Protein AF-A0A7S1J232-F1 (afdb_monomer_lite)

Sequence (196 aa):
LDLSIFAMPYKRWVTWYTPGKKGPSDRHQAEVMPQLAEQAVFDYILGNDDRRTNKNCYVAGGCKYQCRRPGEDTLSHLGPPTLLYIDQGKAFYMSGDPPNPLSEPNNTFCMFPRRIHSVCARLSSNTTTGKVSSKAPAHLRTTLFHRLKDTTPKYIYSLVGDSHVKYTQRRLEQFLQHVAMCVQRYSERRVFVWPH

Radius of gyration: 18.08 Å; chains: 1; bounding box: 48×51×39 Å

Organism: NCBI:txid73025

Secondary structure (DSSP, 8-state):
--GGGGGS-HHHHHHHTSTTS---SSHHHHHHHHHHHHHHHHHHHHT--S-BTTBS-EEE--BSS----TT--SS--BSSPEEE----TTTT--SS--SSGGGSTT-----EEHHHHHHHHHTSTTTTSS---TTS-GGGS--HHHHHHHHS-HHHHHHHHHHHHHHHHHHHHHHHHHHHHHHHHS-HHHHEEE--

Structure (mmCIF, N/CA/C/O backbone):
data_AF-A0A7S1J232-F1
#
_entry.id   AF-A0A7S1J232-F1
#
loop_
_atom_site.group_PDB
_atom_site.id
_atom_site.type_symbol
_atom_site.label_atom_id
_atom_site.label_alt_id
_atom_site.label_comp_id
_atom_site.label_asym_id
_atom_site.label_entity_id
_atom_site.label_seq_id
_atom_site.pdbx_PDB_ins_code
_atom_site.Cartn_x
_atom_site.Cartn_y
_atom_site.Cartn_z
_atom_site.occupancy
_atom_site.B_iso_or_equiv
_atom_site.auth_seq_id
_atom_site.auth_comp_id
_atom_site.auth_asym_id
_atom_site.auth_atom_id
_atom_site.pdbx_PDB_model_num
ATOM 1 N N . LEU A 1 1 ? 16.421 -19.641 -8.776 1.00 57.16 1 LEU A N 1
ATOM 2 C CA . LEU A 1 1 ? 15.675 -18.390 -8.554 1.00 57.16 1 LEU A CA 1
ATOM 3 C C . LEU A 1 1 ? 16.628 -17.437 -7.842 1.00 57.16 1 LEU A C 1
ATOM 5 O O . LEU A 1 1 ? 17.202 -17.856 -6.844 1.00 57.16 1 LEU A O 1
ATOM 9 N N . ASP A 1 2 ? 16.883 -16.245 -8.378 1.00 61.09 2 ASP A N 1
ATOM 10 C CA . ASP A 1 2 ? 17.746 -15.264 -7.710 1.00 61.09 2 ASP A CA 1
ATOM 11 C C . ASP A 1 2 ? 16.930 -14.486 -6.664 1.00 61.09 2 ASP A C 1
ATOM 13 O O . ASP A 1 2 ? 16.128 -13.616 -7.000 1.00 61.09 2 ASP A O 1
ATOM 17 N N . LEU A 1 3 ? 17.111 -14.840 -5.390 1.00 65.81 3 LEU A N 1
ATOM 18 C CA . LEU A 1 3 ? 16.435 -14.217 -4.247 1.00 65.81 3 LEU A CA 1
ATOM 19 C C . LEU A 1 3 ? 17.135 -12.936 -3.764 1.00 65.81 3 LEU A C 1
ATOM 21 O O . LEU A 1 3 ? 16.684 -12.331 -2.791 1.00 65.81 3 LEU A O 1
ATOM 25 N N . SER A 1 4 ? 18.207 -12.487 -4.431 1.00 68.12 4 SER A N 1
ATOM 26 C CA . SER A 1 4 ? 18.970 -11.298 -4.026 1.00 68.12 4 SER A CA 1
ATOM 27 C C . SER A 1 4 ? 18.128 -10.021 -3.975 1.00 68.12 4 SER A C 1
ATOM 29 O O . SER A 1 4 ? 18.460 -9.102 -3.224 1.00 68.12 4 SER A O 1
ATOM 31 N N . ILE A 1 5 ? 16.993 -9.979 -4.686 1.00 68.69 5 ILE A N 1
ATOM 32 C CA . ILE A 1 5 ? 16.018 -8.885 -4.605 1.00 68.69 5 ILE A CA 1
ATOM 33 C C . ILE A 1 5 ? 15.534 -8.623 -3.172 1.00 68.69 5 ILE A C 1
ATOM 35 O O . ILE A 1 5 ? 15.369 -7.464 -2.797 1.00 68.69 5 ILE A O 1
ATOM 39 N N . PHE A 1 6 ? 15.398 -9.674 -2.358 1.00 69.44 6 PHE A N 1
ATOM 40 C CA . PHE A 1 6 ? 14.989 -9.602 -0.950 1.00 69.44 6 PHE A CA 1
ATOM 41 C C . PHE A 1 6 ? 16.141 -9.318 0.011 1.00 69.44 6 PHE A C 1
ATOM 43 O O . PHE A 1 6 ? 15.939 -9.328 1.216 1.00 69.44 6 PHE A O 1
ATOM 50 N N . ALA A 1 7 ? 17.356 -9.102 -0.489 1.00 71.00 7 ALA A N 1
ATOM 51 C CA . ALA A 1 7 ? 18.515 -8.713 0.311 1.00 71.00 7 ALA A CA 1
ATOM 52 C C . ALA A 1 7 ? 19.056 -7.332 -0.098 1.00 71.00 7 ALA A C 1
ATOM 54 O O . ALA A 1 7 ? 20.058 -6.864 0.443 1.00 71.00 7 ALA A O 1
ATOM 55 N N . MET A 1 8 ? 18.414 -6.661 -1.060 1.00 70.62 8 MET A N 1
ATOM 56 C CA . MET A 1 8 ? 18.940 -5.418 -1.611 1.00 70.62 8 MET A CA 1
ATOM 57 C C . MET A 1 8 ? 18.833 -4.228 -0.655 1.00 70.62 8 MET A C 1
ATOM 59 O O . MET A 1 8 ? 17.845 -4.090 0.075 1.00 70.62 8 MET A O 1
ATOM 63 N N . PRO A 1 9 ? 19.789 -3.281 -0.746 1.00 75.06 9 PRO A N 1
ATOM 64 C CA . PRO A 1 9 ? 19.681 -2.011 -0.057 1.00 75.06 9 PRO A CA 1
ATOM 65 C C . PRO A 1 9 ? 18.398 -1.285 -0.447 1.00 75.06 9 PRO A C 1
ATOM 67 O O . PRO A 1 9 ? 18.097 -1.100 -1.629 1.00 75.06 9 PRO A O 1
ATOM 70 N N . TYR A 1 10 ? 17.703 -0.794 0.570 1.00 73.56 10 TYR A N 1
ATOM 71 C CA . TYR A 1 10 ? 16.444 -0.073 0.451 1.00 73.56 10 TYR A CA 1
ATOM 72 C C . TYR A 1 10 ? 16.452 1.018 -0.638 1.00 73.56 10 TYR A C 1
ATOM 74 O O . TYR A 1 10 ? 15.572 1.048 -1.494 1.00 73.56 10 TYR A O 1
ATOM 82 N N . LYS A 1 11 ? 17.499 1.858 -0.695 1.00 76.19 11 LYS A N 1
ATOM 83 C CA . LYS A 1 11 ? 17.614 2.926 -1.708 1.00 76.19 11 LYS A CA 1
ATOM 84 C C . LYS A 1 11 ? 17.614 2.388 -3.141 1.00 76.19 11 LYS A C 1
ATOM 86 O O . LYS A 1 11 ? 16.967 2.961 -4.011 1.00 76.19 11 LYS A O 1
ATOM 91 N N . ARG A 1 12 ? 18.320 1.281 -3.393 1.00 75.31 12 ARG A N 1
ATOM 92 C CA . ARG A 1 12 ? 18.375 0.653 -4.721 1.00 75.31 12 ARG A CA 1
ATOM 93 C C . ARG A 1 12 ? 17.015 0.073 -5.095 1.00 75.31 12 ARG A C 1
ATOM 95 O O . ARG A 1 12 ? 16.570 0.256 -6.223 1.00 75.31 12 ARG A O 1
ATOM 102 N N . TRP A 1 13 ? 16.337 -0.543 -4.133 1.00 78.56 13 TRP A N 1
ATOM 103 C CA . TRP A 1 13 ? 14.994 -1.076 -4.327 1.00 78.56 13 TRP A CA 1
ATOM 104 C C . TRP A 1 13 ? 13.991 0.031 -4.687 1.00 78.56 13 TRP A C 1
ATOM 106 O O . TRP A 1 13 ? 13.319 -0.090 -5.704 1.00 78.56 13 TRP A O 1
ATOM 116 N N . VAL A 1 14 ? 13.961 1.154 -3.952 1.00 83.56 14 VAL A N 1
ATOM 117 C CA . VAL A 1 14 ? 13.028 2.271 -4.221 1.00 83.56 14 VAL A CA 1
ATOM 118 C C . VAL A 1 14 ? 13.227 2.842 -5.627 1.00 83.56 14 VAL A C 1
ATOM 120 O O . VAL A 1 14 ? 12.248 3.101 -6.324 1.00 83.56 14 VAL A O 1
ATOM 123 N N . THR A 1 15 ? 14.479 2.973 -6.086 1.00 86.25 15 THR A N 1
ATOM 124 C CA . THR A 1 15 ? 14.763 3.527 -7.423 1.00 86.25 15 THR A CA 1
ATOM 125 C C . THR A 1 15 ? 14.184 2.713 -8.579 1.00 86.25 15 THR A C 1
ATOM 127 O O . THR A 1 15 ? 13.953 3.275 -9.647 1.00 86.25 15 THR A O 1
ATOM 130 N N . TRP A 1 16 ? 13.921 1.415 -8.397 1.00 89.94 16 TRP A N 1
ATOM 131 C CA . TRP A 1 16 ? 13.290 0.596 -9.436 1.00 89.94 16 TRP A CA 1
ATOM 132 C C . TRP A 1 16 ? 11.814 0.922 -9.647 1.00 89.94 16 TRP A C 1
ATOM 134 O O . TRP A 1 16 ? 11.294 0.672 -10.729 1.00 89.94 16 TRP A O 1
ATOM 144 N N . TYR A 1 17 ? 11.161 1.517 -8.651 1.00 92.50 17 TYR A N 1
ATOM 145 C CA . TYR A 1 17 ? 9.766 1.950 -8.727 1.00 92.50 17 TYR A CA 1
ATOM 146 C C . TYR A 1 17 ? 9.634 3.405 -9.182 1.00 92.50 17 TYR A C 1
ATOM 148 O O . TYR A 1 17 ? 8.560 3.994 -9.082 1.00 92.50 17 TYR A O 1
ATOM 156 N N . THR A 1 18 ? 10.716 4.008 -9.676 1.00 93.62 18 THR A N 1
ATOM 157 C CA . THR A 1 18 ? 10.692 5.342 -10.270 1.00 93.62 18 THR A CA 1
ATOM 158 C C . THR A 1 18 ? 10.534 5.241 -11.784 1.00 93.62 18 THR A C 1
ATOM 160 O O . THR A 1 18 ? 11.435 4.730 -12.458 1.00 93.62 18 THR A O 1
ATOM 163 N N . PRO A 1 19 ? 9.453 5.787 -12.366 1.00 93.56 19 PRO A N 1
ATOM 164 C CA . PRO A 1 19 ? 9.275 5.766 -13.807 1.00 93.56 19 PRO A CA 1
ATOM 165 C C . PRO A 1 19 ? 10.466 6.354 -14.575 1.00 93.56 19 PRO A C 1
ATOM 167 O O . PRO A 1 19 ? 10.922 7.466 -14.306 1.00 93.56 19 PRO A O 1
ATOM 170 N N . GLY A 1 20 ? 10.961 5.606 -15.565 1.00 88.38 20 GLY A N 1
ATOM 171 C CA . GLY A 1 20 ? 12.109 5.993 -16.394 1.00 88.38 20 GLY A CA 1
ATOM 172 C C . GLY A 1 20 ? 13.482 5.649 -15.806 1.00 88.38 20 GLY A C 1
ATOM 173 O O . GLY A 1 20 ? 14.490 5.853 -16.481 1.00 88.38 20 GLY A O 1
ATOM 174 N N . LYS A 1 21 ? 13.556 5.104 -14.586 1.00 90.88 21 LYS A N 1
ATOM 175 C CA . LYS A 1 21 ? 14.787 4.496 -14.067 1.00 90.88 21 LYS A CA 1
ATOM 176 C C . LYS A 1 21 ? 14.917 3.051 -14.545 1.00 90.88 21 LYS A C 1
ATOM 178 O O . LYS A 1 21 ? 13.933 2.383 -14.855 1.00 90.88 21 LYS A O 1
ATOM 183 N N . LYS A 1 22 ? 16.161 2.574 -14.629 1.00 85.50 22 LYS A N 1
ATOM 184 C CA . LYS A 1 22 ? 16.458 1.193 -15.015 1.00 85.50 22 LYS A CA 1
ATOM 185 C C . LYS A 1 22 ? 16.038 0.261 -13.875 1.00 85.50 22 LYS A C 1
ATOM 187 O O . LYS A 1 22 ? 16.608 0.334 -12.788 1.00 85.50 22 LYS A O 1
ATOM 192 N N . GLY A 1 23 ? 15.038 -0.575 -14.142 1.00 83.00 23 GLY A N 1
ATOM 193 C CA . GLY A 1 23 ? 14.591 -1.631 -13.237 1.00 83.00 23 GLY A CA 1
ATOM 194 C C . GLY A 1 23 ? 15.571 -2.813 -13.164 1.00 83.00 23 GLY A C 1
ATOM 195 O O . GLY A 1 23 ? 16.696 -2.721 -13.674 1.00 83.00 23 GLY A O 1
ATOM 196 N N . PRO A 1 24 ? 15.161 -3.932 -12.545 1.00 83.62 24 PRO A N 1
ATOM 197 C CA . PRO A 1 24 ? 15.955 -5.155 -12.524 1.00 83.62 24 PRO A CA 1
ATOM 198 C C . PRO A 1 24 ? 16.248 -5.652 -13.942 1.00 83.62 24 PRO A C 1
ATOM 200 O O . PRO A 1 24 ? 15.391 -5.611 -14.823 1.00 83.62 24 PRO A O 1
ATOM 203 N N . SER A 1 25 ? 17.472 -6.138 -14.158 1.00 81.75 25 SER A N 1
ATOM 204 C CA . SER A 1 25 ? 17.856 -6.807 -15.406 1.00 81.75 25 SER A CA 1
ATOM 205 C C . SER A 1 25 ? 17.443 -8.276 -15.438 1.00 81.75 25 SER A C 1
ATOM 207 O O . SER A 1 25 ? 17.304 -8.842 -16.518 1.00 81.75 25 SER A O 1
ATOM 209 N N . ASP A 1 26 ? 17.275 -8.901 -14.270 1.00 82.88 26 ASP A N 1
ATOM 210 C CA . ASP A 1 26 ? 16.789 -10.273 -14.173 1.00 82.88 26 ASP A CA 1
ATOM 211 C C . ASP A 1 26 ? 15.261 -10.314 -14.305 1.00 82.88 26 ASP A C 1
ATOM 213 O O . ASP A 1 26 ? 14.528 -9.553 -13.667 1.00 82.88 26 ASP A O 1
ATOM 217 N N . ARG A 1 27 ? 14.777 -11.231 -15.143 1.00 79.69 27 ARG A N 1
ATOM 218 C CA . ARG A 1 27 ? 13.348 -11.382 -15.426 1.00 79.69 27 ARG A CA 1
ATOM 219 C C . ARG A 1 27 ? 12.547 -11.809 -14.193 1.00 79.69 27 ARG A C 1
ATOM 221 O O . ARG A 1 27 ? 11.450 -11.301 -13.997 1.00 79.69 27 ARG A O 1
ATOM 228 N N . HIS A 1 28 ? 13.076 -12.704 -13.360 1.00 75.12 28 HIS A N 1
ATOM 229 C CA . HIS A 1 28 ? 12.360 -13.170 -12.170 1.00 75.12 28 HIS A CA 1
ATOM 230 C C . HIS A 1 28 ? 12.244 -12.043 -11.143 1.00 75.12 28 HIS A C 1
ATOM 232 O O . HIS A 1 28 ? 11.191 -11.865 -10.541 1.00 75.12 28 HIS A O 1
ATOM 238 N N . GLN A 1 29 ? 13.290 -11.227 -10.991 1.00 78.81 29 GLN A N 1
ATOM 239 C CA . GLN A 1 29 ? 13.231 -10.017 -10.170 1.00 78.81 29 GLN A CA 1
ATOM 240 C C . GLN A 1 29 ? 12.131 -9.059 -10.655 1.00 78.81 29 GLN A C 1
ATOM 242 O O . GLN A 1 29 ? 11.369 -8.541 -9.838 1.00 78.81 29 GLN A O 1
ATOM 247 N N . ALA A 1 30 ? 12.004 -8.860 -11.973 1.00 82.56 30 ALA A N 1
ATOM 248 C CA . ALA A 1 30 ? 10.950 -8.028 -12.559 1.00 82.56 30 ALA A CA 1
ATOM 249 C C . ALA A 1 30 ? 9.532 -8.577 -12.301 1.00 82.56 30 ALA A C 1
ATOM 251 O O . ALA A 1 30 ? 8.610 -7.797 -12.068 1.00 82.56 30 ALA A O 1
ATOM 252 N N . GLU A 1 31 ? 9.360 -9.903 -12.302 1.00 83.81 31 GLU A N 1
ATOM 253 C CA . GLU A 1 31 ? 8.073 -10.574 -12.051 1.00 83.81 31 GLU A CA 1
ATOM 254 C C . GLU A 1 31 ? 7.595 -10.438 -10.589 1.00 83.81 31 GLU A C 1
ATOM 256 O O . GLU A 1 31 ? 6.394 -10.472 -10.328 1.00 83.81 31 GLU A O 1
ATOM 261 N N . VAL A 1 32 ? 8.505 -10.220 -9.632 1.00 84.00 32 VAL A N 1
ATOM 262 C CA . VAL A 1 32 ? 8.178 -10.068 -8.197 1.00 84.00 32 VAL A CA 1
ATOM 263 C C . VAL A 1 32 ? 7.890 -8.617 -7.797 1.00 84.00 32 VAL A C 1
ATOM 265 O O . VAL A 1 32 ? 7.185 -8.367 -6.817 1.00 84.00 32 VAL A O 1
ATOM 268 N N . MET A 1 33 ? 8.387 -7.644 -8.564 1.00 87.31 33 MET A N 1
ATOM 269 C CA . MET A 1 33 ? 8.175 -6.217 -8.299 1.00 87.31 33 MET A CA 1
ATOM 270 C C . MET A 1 33 ? 6.725 -5.798 -7.995 1.00 87.31 33 MET A C 1
ATOM 272 O O . MET A 1 33 ? 6.544 -5.060 -7.025 1.00 87.31 33 MET A O 1
ATOM 276 N N . PRO A 1 34 ? 5.682 -6.224 -8.741 1.00 89.56 34 PRO A N 1
ATOM 277 C CA . PRO A 1 34 ? 4.314 -5.824 -8.416 1.00 89.56 34 PRO A CA 1
ATOM 278 C C . PRO A 1 34 ? 3.915 -6.245 -7.001 1.00 89.56 34 PRO A C 1
ATOM 280 O O . PRO A 1 34 ? 3.382 -5.430 -6.255 1.00 89.56 34 PRO A O 1
ATOM 283 N N . GLN A 1 35 ? 4.244 -7.473 -6.596 1.00 88.75 35 GLN A N 1
ATOM 284 C CA . GLN A 1 35 ? 3.906 -7.987 -5.268 1.00 88.75 35 GLN A CA 1
ATOM 285 C C . GLN A 1 35 ? 4.661 -7.226 -4.171 1.00 88.75 35 GLN A C 1
ATOM 287 O O . GLN A 1 35 ? 4.101 -6.900 -3.128 1.00 88.75 35 GLN A O 1
ATOM 292 N N . LEU A 1 36 ? 5.929 -6.891 -4.419 1.00 88.88 36 LEU A N 1
ATOM 293 C CA . LEU A 1 36 ? 6.742 -6.082 -3.512 1.00 88.88 36 LEU A CA 1
ATOM 294 C C . LEU A 1 36 ? 6.180 -4.659 -3.343 1.00 88.88 36 LEU A C 1
ATOM 296 O O . LEU A 1 36 ? 6.203 -4.126 -2.232 1.00 88.88 36 LEU A O 1
ATOM 300 N N . ALA A 1 37 ? 5.634 -4.058 -4.405 1.00 91.50 37 ALA A N 1
ATOM 301 C CA . ALA A 1 37 ? 4.913 -2.791 -4.306 1.00 91.50 37 ALA A CA 1
ATOM 302 C C . ALA A 1 37 ? 3.611 -2.924 -3.507 1.00 91.50 37 ALA A C 1
ATOM 304 O O . ALA A 1 37 ? 3.343 -2.081 -2.652 1.00 91.50 37 ALA A O 1
ATOM 305 N N . GLU A 1 38 ? 2.818 -3.975 -3.737 1.00 92.12 38 GLU A N 1
ATOM 306 C CA . GLU A 1 38 ? 1.602 -4.217 -2.949 1.00 92.12 38 GLU A CA 1
ATOM 307 C C . GLU A 1 38 ? 1.919 -4.421 -1.472 1.00 92.12 38 GLU A C 1
ATOM 309 O O . GLU A 1 38 ? 1.219 -3.877 -0.624 1.00 92.12 38 GLU A O 1
ATOM 314 N N . GLN A 1 39 ? 2.987 -5.155 -1.158 1.00 91.06 39 GLN A N 1
ATOM 315 C CA . GLN A 1 39 ? 3.445 -5.340 0.214 1.00 91.06 39 GLN A CA 1
ATOM 316 C C . GLN A 1 39 ? 3.822 -4.000 0.858 1.00 91.06 39 GLN A C 1
ATOM 318 O O . GLN A 1 39 ? 3.349 -3.701 1.949 1.00 91.06 39 GLN A O 1
ATOM 323 N N . ALA A 1 40 ? 4.597 -3.156 0.169 1.00 91.38 40 ALA A N 1
ATOM 324 C CA . ALA A 1 40 ? 4.968 -1.843 0.694 1.00 91.38 40 ALA A CA 1
ATOM 325 C C . ALA A 1 40 ? 3.746 -0.949 0.959 1.00 91.38 40 ALA A C 1
ATOM 327 O O . ALA A 1 40 ? 3.696 -0.283 1.994 1.00 91.38 40 ALA A O 1
ATOM 328 N N . VAL A 1 41 ? 2.748 -0.963 0.067 1.00 94.56 41 VAL A N 1
ATOM 329 C CA . VAL A 1 41 ? 1.479 -0.243 0.266 1.00 94.56 41 VAL A CA 1
ATOM 330 C C . VAL A 1 41 ? 0.697 -0.826 1.445 1.00 94.56 41 VAL A C 1
ATOM 332 O O . VAL A 1 41 ? 0.186 -0.078 2.276 1.00 94.56 41 VAL A O 1
ATOM 335 N N . PHE A 1 42 ? 0.616 -2.152 1.544 1.00 94.31 42 PHE A N 1
ATOM 336 C CA . PHE A 1 42 ? -0.089 -2.843 2.619 1.00 94.31 42 PHE A CA 1
ATOM 337 C C . PHE A 1 42 ? 0.510 -2.525 3.994 1.00 94.31 42 PHE A C 1
ATOM 339 O O . PHE A 1 42 ? -0.211 -2.077 4.886 1.00 94.31 42 PHE A O 1
ATOM 346 N N . ASP A 1 43 ? 1.828 -2.668 4.143 1.00 93.25 43 ASP A N 1
ATOM 347 C CA . ASP A 1 43 ? 2.542 -2.368 5.387 1.00 93.25 43 ASP A CA 1
ATOM 348 C C . ASP A 1 43 ? 2.425 -0.886 5.758 1.00 93.25 43 ASP A C 1
ATOM 350 O O . ASP A 1 43 ? 2.217 -0.559 6.928 1.00 93.25 43 ASP A O 1
ATOM 354 N N . TYR A 1 44 ? 2.492 0.014 4.766 1.00 94.62 44 TYR A N 1
ATOM 355 C CA . TYR A 1 44 ? 2.268 1.442 4.983 1.00 94.62 44 TYR A CA 1
ATOM 356 C C . TYR A 1 44 ? 0.883 1.697 5.572 1.00 94.62 44 TYR A C 1
ATOM 358 O O . TYR A 1 44 ? 0.776 2.312 6.629 1.00 94.62 44 TYR A O 1
ATOM 366 N N . ILE A 1 45 ? -0.170 1.179 4.935 1.00 96.06 45 ILE A N 1
ATOM 367 C CA . ILE A 1 45 ? -1.556 1.368 5.378 1.00 96.06 45 ILE A CA 1
ATOM 368 C C . ILE A 1 45 ? -1.744 0.824 6.801 1.00 96.06 45 ILE A C 1
ATOM 370 O O . ILE A 1 45 ? -2.264 1.530 7.670 1.00 96.06 45 ILE A O 1
ATOM 374 N N . LEU A 1 46 ? -1.264 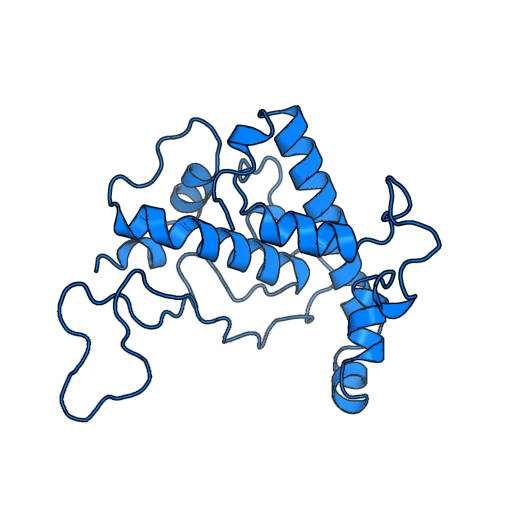-0.390 7.083 1.00 95.00 46 LEU A N 1
ATOM 375 C CA . LEU A 1 46 ? -1.374 -0.992 8.414 1.00 95.00 46 LEU A CA 1
ATOM 376 C C . LEU A 1 46 ? -0.485 -0.325 9.472 1.00 95.00 46 LEU A C 1
ATOM 378 O O . LEU A 1 46 ? -0.756 -0.455 10.666 1.00 95.00 46 LEU A O 1
ATOM 382 N N . GLY A 1 47 ? 0.542 0.423 9.069 1.00 94.12 47 GLY A N 1
ATOM 383 C CA . GLY A 1 47 ? 1.519 0.982 9.999 1.00 94.12 47 GLY A CA 1
ATOM 384 C C . GLY A 1 47 ? 2.495 -0.061 10.531 1.00 94.12 47 GLY A C 1
ATOM 385 O O . GLY A 1 47 ? 2.890 0.041 11.686 1.00 94.12 47 GLY A O 1
ATOM 386 N N . ASN A 1 48 ? 2.832 -1.078 9.733 1.00 92.12 48 ASN A N 1
ATOM 387 C CA . ASN A 1 48 ? 3.838 -2.069 10.100 1.00 92.12 48 ASN A CA 1
ATOM 388 C C . ASN A 1 48 ? 5.240 -1.502 9.832 1.00 92.12 48 ASN A C 1
ATOM 390 O O . ASN A 1 48 ? 5.595 -1.226 8.686 1.00 92.12 48 ASN A O 1
ATOM 394 N N . ASP A 1 49 ? 6.037 -1.329 10.884 1.00 86.75 49 ASP A N 1
ATOM 395 C CA . ASP A 1 49 ? 7.405 -0.806 10.812 1.00 86.75 49 ASP A CA 1
ATOM 396 C C . ASP A 1 49 ? 8.493 -1.880 10.926 1.00 86.75 49 ASP A C 1
ATOM 398 O O . ASP A 1 49 ? 9.685 -1.571 10.813 1.00 86.75 49 ASP A O 1
ATOM 402 N N . ASP A 1 50 ? 8.108 -3.144 11.130 1.00 84.31 50 ASP A N 1
ATOM 403 C CA . ASP A 1 50 ? 9.071 -4.235 11.272 1.00 84.31 50 ASP A CA 1
ATOM 404 C C . ASP A 1 50 ? 9.504 -4.851 9.946 1.00 84.31 50 ASP A C 1
ATOM 406 O O . ASP A 1 50 ? 10.429 -5.668 9.909 1.00 84.31 50 ASP A O 1
ATOM 410 N N . ARG A 1 51 ? 8.843 -4.467 8.853 1.00 78.81 51 ARG A N 1
ATOM 411 C CA . ARG A 1 51 ? 9.080 -5.005 7.520 1.00 78.81 51 ARG A CA 1
ATOM 412 C C . ARG A 1 51 ? 9.844 -3.994 6.676 1.00 78.81 51 ARG A C 1
ATOM 414 O O . ARG A 1 51 ? 9.447 -2.843 6.520 1.00 78.81 51 ARG A O 1
ATOM 421 N N . ARG A 1 52 ? 10.981 -4.435 6.137 1.00 69.69 52 ARG A N 1
ATOM 422 C CA . ARG A 1 52 ? 11.825 -3.661 5.214 1.00 69.69 52 ARG A CA 1
ATOM 423 C C . ARG A 1 52 ? 12.107 -4.517 3.989 1.00 69.69 52 ARG A C 1
ATOM 425 O O . ARG A 1 52 ? 11.998 -5.733 4.033 1.00 69.69 52 ARG A O 1
ATOM 432 N N . THR A 1 53 ? 12.521 -3.907 2.889 1.00 63.16 53 THR A N 1
ATOM 433 C CA . THR A 1 53 ? 12.761 -4.616 1.616 1.00 63.16 53 THR A CA 1
ATOM 434 C C . THR A 1 53 ? 13.784 -5.749 1.720 1.00 63.16 53 THR A C 1
ATOM 436 O O . THR A 1 53 ? 13.774 -6.655 0.895 1.00 63.16 53 THR A O 1
ATOM 439 N N . ASN A 1 54 ? 14.656 -5.696 2.731 1.00 65.06 54 ASN A N 1
ATOM 440 C CA . ASN A 1 54 ? 15.654 -6.712 3.038 1.00 65.06 54 ASN A CA 1
ATOM 441 C C . ASN A 1 54 ? 15.414 -7.484 4.348 1.00 65.06 54 ASN A C 1
ATOM 443 O O . ASN A 1 54 ? 16.307 -8.187 4.819 1.00 65.06 54 ASN A O 1
ATOM 447 N N . LYS A 1 55 ? 14.247 -7.312 4.977 1.00 70.69 55 LYS A N 1
ATOM 448 C CA . LYS A 1 55 ? 13.908 -7.913 6.270 1.00 70.69 55 LYS A CA 1
ATOM 449 C C . LYS A 1 55 ? 12.481 -8.444 6.225 1.00 70.69 55 LYS A C 1
ATOM 451 O O . LYS A 1 55 ? 11.564 -7.723 5.842 1.00 70.69 55 LYS A O 1
ATOM 456 N N . ASN A 1 56 ? 12.287 -9.681 6.671 1.00 69.44 56 ASN A N 1
ATOM 457 C CA . ASN A 1 56 ? 10.962 -10.286 6.817 1.00 69.44 56 ASN A CA 1
ATOM 458 C C . ASN A 1 56 ? 10.181 -10.386 5.491 1.00 69.44 56 ASN A C 1
ATOM 460 O O . ASN A 1 56 ? 8.958 -10.324 5.488 1.00 69.44 56 ASN A O 1
ATOM 464 N N . CYS A 1 57 ? 10.862 -10.547 4.352 1.00 76.44 57 CYS A N 1
ATOM 465 C CA . CYS A 1 57 ? 10.212 -10.916 3.093 1.00 76.44 57 CYS A CA 1
ATOM 466 C C . CYS A 1 57 ? 10.178 -12.442 2.982 1.00 76.44 57 CYS A C 1
ATOM 468 O O . CYS A 1 57 ? 11.224 -13.086 2.934 1.00 76.44 57 CYS A O 1
ATOM 470 N N . TYR A 1 58 ? 8.977 -13.011 2.944 1.00 81.00 58 TYR A N 1
ATOM 471 C CA . TYR A 1 58 ? 8.762 -14.454 2.877 1.00 81.00 58 TYR A CA 1
ATOM 472 C C . TYR A 1 58 ? 8.114 -14.797 1.546 1.00 81.00 58 TYR A C 1
ATOM 474 O O . TYR A 1 58 ? 7.200 -14.098 1.112 1.00 81.00 58 TYR A O 1
ATOM 482 N N . VAL A 1 59 ? 8.580 -15.863 0.903 1.00 82.00 59 VAL A N 1
ATOM 483 C CA . VAL A 1 59 ? 8.076 -16.295 -0.401 1.00 82.00 59 VAL A CA 1
ATOM 484 C C . VAL A 1 59 ? 7.737 -17.777 -0.412 1.00 82.00 59 VAL A C 1
ATOM 486 O O . VAL A 1 59 ? 8.404 -18.573 0.244 1.00 82.00 59 VAL A O 1
ATOM 489 N N . ALA A 1 60 ? 6.725 -18.133 -1.195 1.00 82.06 60 ALA A N 1
ATOM 490 C CA . ALA A 1 60 ? 6.408 -19.501 -1.587 1.00 82.06 60 ALA A CA 1
ATOM 491 C C . ALA A 1 60 ? 6.609 -19.673 -3.101 1.00 82.06 60 ALA A C 1
ATOM 493 O O . ALA A 1 60 ? 6.477 -18.719 -3.868 1.00 82.06 60 ALA A O 1
ATOM 494 N N . GLY A 1 61 ? 6.920 -20.889 -3.539 1.00 79.06 61 GLY A N 1
ATOM 495 C CA . GLY A 1 61 ? 7.100 -21.232 -4.948 1.00 79.06 61 GLY A CA 1
ATOM 496 C C . GLY A 1 61 ? 8.386 -20.703 -5.579 1.00 79.06 61 GLY A C 1
ATOM 497 O O . GLY A 1 61 ? 9.425 -20.601 -4.927 1.00 79.06 61 GLY A O 1
ATOM 498 N N . GLY A 1 62 ? 8.339 -20.416 -6.884 1.00 76.12 62 GLY A N 1
ATOM 499 C CA . GLY A 1 62 ? 9.506 -19.941 -7.633 1.00 76.12 62 GLY A CA 1
ATOM 500 C C . GLY A 1 62 ? 10.297 -21.035 -8.358 1.00 76.12 62 GLY A C 1
ATOM 501 O O . GLY A 1 62 ? 11.485 -20.857 -8.648 1.00 76.12 62 GLY A O 1
ATOM 502 N N . CYS A 1 63 ? 9.700 -22.196 -8.633 1.00 73.12 63 CYS A N 1
ATOM 503 C CA . CYS A 1 63 ? 10.412 -23.258 -9.342 1.00 73.12 63 CYS A CA 1
ATOM 504 C C . CYS A 1 63 ? 10.284 -23.101 -10.864 1.00 73.12 63 CYS A C 1
ATOM 506 O O . CYS A 1 63 ? 9.218 -22.782 -11.391 1.00 73.12 63 CYS A O 1
ATOM 508 N N . LYS A 1 64 ? 11.376 -23.399 -11.580 1.00 67.00 64 LYS A N 1
ATOM 509 C CA . LYS A 1 64 ? 11.458 -23.247 -13.041 1.00 67.00 64 LYS A CA 1
ATOM 510 C C . LYS A 1 64 ? 11.049 -24.497 -13.833 1.00 67.00 64 LYS A C 1
ATOM 512 O O . LYS A 1 64 ? 10.564 -24.357 -14.947 1.00 67.00 64 LYS A O 1
ATOM 517 N N . TYR A 1 65 ? 11.256 -25.699 -13.286 1.00 66.50 65 TYR A N 1
ATOM 518 C CA . TYR A 1 65 ? 11.089 -26.951 -14.045 1.00 66.50 65 TYR A CA 1
ATOM 519 C C . TYR A 1 65 ? 10.313 -28.039 -13.286 1.00 66.50 65 TYR A C 1
ATOM 521 O O . TYR A 1 65 ? 9.381 -28.608 -13.840 1.00 66.50 65 TYR A O 1
ATOM 529 N N . GLN A 1 66 ? 10.644 -28.310 -12.018 1.00 66.06 66 GLN A N 1
ATOM 530 C CA . GLN A 1 66 ? 9.927 -29.266 -11.162 1.00 66.06 66 GLN A CA 1
ATOM 531 C C . GLN A 1 66 ? 9.852 -28.736 -9.724 1.00 66.06 66 GLN A C 1
ATOM 533 O O . GLN A 1 66 ? 10.859 -28.299 -9.172 1.00 66.06 66 GLN A O 1
ATOM 538 N N . CYS A 1 67 ? 8.652 -28.762 -9.135 1.00 65.06 67 CYS A N 1
ATOM 539 C CA . CYS A 1 67 ? 8.372 -28.293 -7.766 1.00 65.06 67 CYS A CA 1
ATOM 540 C C . CYS A 1 67 ? 8.364 -29.395 -6.715 1.00 65.06 67 CYS A C 1
ATOM 542 O O . CYS A 1 67 ? 8.193 -29.106 -5.537 1.00 65.06 67 CYS A O 1
ATOM 544 N N . ARG A 1 68 ? 8.489 -30.654 -7.129 1.00 60.34 68 ARG A N 1
ATOM 545 C CA . ARG A 1 68 ? 8.355 -31.790 -6.225 1.00 60.34 68 ARG A CA 1
ATOM 546 C C . ARG A 1 68 ? 9.723 -32.239 -5.743 1.00 60.34 68 ARG A C 1
ATOM 548 O O . ARG A 1 68 ? 10.468 -32.867 -6.491 1.00 60.34 68 ARG A O 1
ATOM 555 N N . ARG A 1 69 ? 10.018 -31.963 -4.475 1.00 57.81 69 ARG A N 1
ATOM 556 C CA . ARG A 1 69 ? 10.853 -32.859 -3.673 1.00 57.81 69 ARG A CA 1
ATOM 557 C C . ARG A 1 69 ? 9.928 -33.922 -3.066 1.00 57.81 69 ARG A C 1
ATOM 559 O O . ARG A 1 69 ? 8.844 -33.558 -2.610 1.00 57.81 69 ARG A O 1
ATOM 566 N N . PRO A 1 70 ? 10.291 -35.215 -3.079 1.00 50.69 70 PRO A N 1
ATOM 567 C CA . PRO A 1 70 ? 9.494 -36.239 -2.408 1.00 50.69 70 PRO A CA 1
ATOM 568 C C . PRO A 1 70 ? 9.326 -35.877 -0.921 1.00 50.69 70 PRO A C 1
ATOM 570 O O . PRO A 1 70 ? 10.326 -35.745 -0.221 1.00 50.69 70 PRO A O 1
ATOM 573 N N . GLY A 1 71 ? 8.085 -35.686 -0.456 1.00 60.88 71 GLY A N 1
ATOM 574 C CA . GLY A 1 71 ? 7.761 -35.402 0.952 1.00 60.88 71 GLY A CA 1
ATOM 575 C C . GLY A 1 71 ? 7.518 -33.931 1.339 1.00 60.88 71 GLY A C 1
ATOM 576 O O . GLY A 1 71 ? 7.181 -33.680 2.491 1.00 60.88 71 GLY A O 1
ATOM 577 N N . GLU A 1 72 ? 7.633 -32.964 0.419 1.00 59.06 72 GLU A N 1
ATOM 578 C CA . GLU A 1 72 ? 7.404 -31.529 0.691 1.00 59.06 72 GLU A CA 1
ATOM 579 C C . GLU A 1 72 ? 6.275 -30.970 -0.194 1.00 59.06 72 GLU A C 1
ATOM 581 O O . GLU A 1 72 ? 6.527 -30.450 -1.280 1.00 59.06 72 GLU A O 1
ATOM 586 N N . ASP A 1 73 ? 5.019 -31.089 0.245 1.00 56.44 73 ASP A N 1
ATOM 587 C CA . ASP A 1 73 ? 3.861 -30.954 -0.659 1.00 56.44 73 ASP A CA 1
ATOM 588 C C . ASP A 1 73 ? 3.060 -29.637 -0.579 1.00 56.44 73 ASP A C 1
ATOM 590 O O . ASP A 1 73 ? 1.982 -29.563 -1.158 1.00 56.44 73 ASP A O 1
ATOM 594 N N . THR A 1 74 ? 3.517 -28.572 0.095 1.00 63.50 74 THR A N 1
ATOM 595 C CA . THR A 1 74 ? 2.606 -27.420 0.337 1.00 63.50 74 THR A CA 1
ATOM 596 C C . THR A 1 74 ? 3.095 -26.025 -0.042 1.00 63.50 74 THR A C 1
ATOM 598 O O . THR A 1 74 ? 2.254 -25.154 -0.248 1.00 63.50 74 THR A O 1
ATOM 601 N N . LEU A 1 75 ? 4.401 -25.776 -0.196 1.00 66.56 75 LEU A N 1
ATOM 602 C CA . LEU A 1 75 ? 4.914 -24.414 -0.454 1.00 66.56 75 LEU A CA 1
ATOM 603 C C . LEU A 1 75 ? 5.633 -24.235 -1.798 1.00 66.56 75 LEU A C 1
ATOM 605 O O . LEU A 1 75 ? 5.966 -23.108 -2.160 1.00 66.56 75 LEU A O 1
ATOM 609 N N . SER A 1 76 ? 5.849 -25.307 -2.560 1.00 70.50 76 SER A N 1
ATOM 610 C CA . SER A 1 76 ? 6.547 -25.264 -3.851 1.00 70.50 76 SER A CA 1
ATOM 611 C C . SER A 1 76 ? 5.552 -25.307 -5.011 1.00 70.50 76 SER A C 1
ATOM 613 O O . SER A 1 76 ? 4.855 -26.300 -5.199 1.00 70.50 76 SER A O 1
ATOM 615 N N . HIS A 1 77 ? 5.510 -24.255 -5.830 1.00 71.12 77 HIS A N 1
ATOM 616 C CA . HIS A 1 77 ? 4.690 -24.192 -7.043 1.00 71.12 77 HIS A CA 1
ATOM 617 C C . HIS A 1 77 ? 5.475 -23.627 -8.235 1.00 71.12 77 HIS A C 1
ATOM 619 O O . HIS A 1 77 ? 6.477 -22.918 -8.069 1.00 71.12 77 HIS A O 1
ATOM 625 N N . LEU A 1 78 ? 5.038 -23.997 -9.445 1.00 74.56 78 LEU A N 1
ATOM 626 C CA . LEU A 1 78 ? 5.665 -23.559 -10.693 1.00 74.56 78 LEU A CA 1
ATOM 627 C C . LEU A 1 78 ? 5.361 -22.076 -10.915 1.00 74.56 78 LEU A C 1
ATOM 629 O O . LEU A 1 78 ? 4.304 -21.586 -10.511 1.00 74.56 78 LEU A O 1
ATOM 633 N N . GLY A 1 79 ? 6.281 -21.384 -11.585 1.00 75.25 79 GLY A N 1
ATOM 634 C CA . GLY A 1 79 ? 6.135 -19.967 -11.920 1.00 75.25 79 GLY A CA 1
ATOM 635 C C . GLY A 1 79 ? 6.856 -19.031 -10.944 1.00 75.25 79 GLY A C 1
ATOM 636 O O . GLY A 1 79 ? 7.685 -19.494 -10.155 1.00 75.25 79 GLY A O 1
ATOM 637 N N . PRO A 1 80 ? 6.602 -17.711 -11.028 1.00 74.44 80 PRO A N 1
ATOM 638 C CA . PRO A 1 80 ? 7.236 -16.728 -10.157 1.00 74.44 80 PRO A CA 1
ATOM 639 C C . PRO A 1 80 ? 6.860 -16.969 -8.688 1.00 74.44 80 PRO A C 1
ATOM 641 O O . PRO A 1 80 ? 5.776 -17.487 -8.411 1.00 74.44 80 PRO A O 1
ATOM 644 N N . PRO A 1 81 ? 7.739 -16.615 -7.736 1.00 80.44 81 PRO A N 1
ATOM 645 C CA . PRO A 1 81 ? 7.432 -16.767 -6.321 1.00 80.44 81 PRO A CA 1
ATOM 646 C C . PRO A 1 81 ? 6.273 -15.847 -5.911 1.00 80.44 81 PRO A C 1
ATOM 648 O O . PRO A 1 81 ? 6.108 -14.749 -6.449 1.00 80.44 81 PRO A O 1
ATOM 651 N N . THR A 1 82 ? 5.509 -16.289 -4.917 1.00 83.44 82 THR A N 1
ATOM 652 C CA . THR A 1 82 ? 4.421 -15.529 -4.295 1.00 83.44 82 THR A CA 1
ATOM 653 C C . THR A 1 82 ? 4.876 -14.985 -2.945 1.00 83.44 82 THR A C 1
ATOM 655 O O . THR A 1 82 ? 5.408 -15.744 -2.135 1.00 83.44 82 THR A O 1
ATOM 658 N N . LEU A 1 83 ? 4.659 -13.698 -2.670 1.00 86.44 83 LEU A N 1
ATOM 659 C CA . LEU A 1 83 ? 4.927 -13.105 -1.360 1.00 86.44 83 LEU A CA 1
ATOM 660 C C . LEU A 1 83 ? 3.896 -13.539 -0.322 1.00 86.44 83 LEU A C 1
ATOM 662 O O . LEU A 1 83 ? 2.686 -13.483 -0.541 1.00 86.44 83 LEU A O 1
ATOM 666 N N . LEU A 1 84 ? 4.400 -13.916 0.850 1.00 86.69 84 LEU A N 1
ATOM 667 C CA . LEU A 1 84 ? 3.605 -14.251 2.019 1.00 86.69 84 LEU A CA 1
ATOM 668 C C . LEU A 1 84 ? 3.570 -13.061 2.989 1.00 86.69 84 LEU A C 1
ATOM 670 O O . LEU A 1 84 ? 4.594 -12.591 3.503 1.00 86.69 84 LEU A O 1
ATOM 674 N N . TYR A 1 85 ? 2.354 -12.608 3.285 1.00 87.44 85 TYR A N 1
ATOM 675 C CA . TYR A 1 85 ? 2.058 -11.474 4.162 1.00 87.44 85 TYR A CA 1
ATOM 676 C C . TYR A 1 85 ? 1.995 -11.923 5.630 1.00 87.44 85 TYR A C 1
ATOM 678 O O . TYR A 1 85 ? 0.973 -11.795 6.297 1.00 87.44 85 TYR A O 1
ATOM 686 N N . ILE A 1 86 ? 3.083 -12.510 6.127 1.00 87.62 86 ILE A N 1
ATOM 687 C CA . ILE A 1 86 ? 3.192 -12.967 7.525 1.00 87.62 86 ILE A CA 1
ATOM 688 C C . ILE A 1 86 ? 3.851 -11.902 8.411 1.00 87.62 86 ILE A C 1
ATOM 690 O O . ILE A 1 86 ? 4.029 -10.774 7.966 1.00 87.62 86 ILE A O 1
ATOM 694 N N . ASP A 1 87 ? 4.189 -12.217 9.662 1.00 86.50 87 ASP A N 1
ATOM 695 C CA . ASP A 1 87 ? 4.967 -11.332 10.549 1.00 86.50 87 ASP A CA 1
ATOM 696 C C . ASP A 1 87 ? 4.421 -9.888 10.632 1.00 86.50 87 ASP A C 1
ATOM 698 O O . ASP A 1 87 ? 5.105 -8.893 10.389 1.00 86.50 87 ASP A O 1
ATOM 702 N N . GLN A 1 88 ? 3.116 -9.798 10.896 1.00 90.19 88 GLN A N 1
ATOM 703 C CA . GLN A 1 88 ? 2.370 -8.542 11.030 1.00 90.19 88 GLN A CA 1
ATOM 704 C C . GLN A 1 88 ? 2.243 -8.122 12.500 1.00 90.19 88 GLN A C 1
ATOM 706 O O . GLN A 1 88 ? 1.357 -7.353 12.859 1.00 90.19 88 GLN A O 1
ATOM 711 N N . GLY A 1 89 ? 3.126 -8.634 13.363 1.00 90.12 89 GLY A N 1
ATOM 712 C CA . GLY A 1 89 ? 3.077 -8.418 14.809 1.00 90.12 89 GLY A CA 1
ATOM 713 C C . GLY A 1 89 ? 3.267 -6.962 15.234 1.00 90.12 89 GLY A C 1
ATOM 714 O O . GLY A 1 89 ? 2.990 -6.655 16.382 1.00 90.12 89 GLY A O 1
ATOM 715 N N . LYS A 1 90 ? 3.704 -6.073 14.329 1.00 90.62 90 LYS A N 1
ATOM 716 C CA . LYS A 1 90 ? 3.775 -4.618 14.550 1.00 90.62 90 LYS A CA 1
ATOM 717 C C . LYS A 1 90 ? 2.752 -3.804 13.752 1.00 90.62 90 LYS A C 1
ATOM 719 O O . LYS A 1 90 ? 2.769 -2.575 13.793 1.00 90.62 90 LYS A O 1
ATOM 724 N N . ALA A 1 91 ? 1.826 -4.454 13.051 1.00 93.12 91 ALA A N 1
ATOM 725 C CA . ALA A 1 91 ? 0.713 -3.759 12.416 1.00 93.12 91 ALA A CA 1
ATOM 726 C C . ALA A 1 91 ? -0.179 -3.090 13.473 1.00 93.12 91 ALA A C 1
ATOM 728 O O . ALA A 1 91 ? -0.412 -3.647 14.541 1.00 93.12 91 ALA A O 1
ATOM 729 N N . PHE A 1 92 ? -0.707 -1.907 13.157 1.00 93.69 92 PHE A N 1
ATOM 730 C CA . PHE A 1 92 ? -1.554 -1.102 14.040 1.00 93.69 92 PHE A CA 1
ATOM 731 C C . PHE A 1 92 ? -0.883 -0.560 15.315 1.00 93.69 92 PHE A C 1
ATOM 733 O O . PHE A 1 92 ? -1.565 0.105 16.077 1.00 93.69 92 PHE A O 1
ATOM 740 N N . TYR A 1 93 ? 0.422 -0.729 15.558 1.00 88.06 93 TYR A N 1
ATOM 741 C CA . TYR A 1 93 ? 1.041 -0.260 16.816 1.00 88.06 93 TYR A CA 1
ATOM 742 C C . TYR A 1 93 ? 1.232 1.257 16.898 1.00 88.06 93 TYR A C 1
ATOM 744 O O . TYR A 1 93 ? 1.258 1.824 17.988 1.00 88.06 93 TYR A O 1
ATOM 752 N N . MET A 1 94 ? 1.368 1.930 15.756 1.00 87.00 94 MET A N 1
ATOM 753 C CA . MET A 1 94 ? 1.751 3.341 15.716 1.00 87.00 94 MET A CA 1
ATOM 754 C C . MET A 1 94 ? 0.663 4.265 15.176 1.00 87.00 94 MET A C 1
ATOM 756 O O . MET A 1 94 ? -0.174 3.872 14.361 1.00 87.00 94 MET A O 1
ATOM 760 N N . SER A 1 95 ? 0.729 5.524 15.611 1.00 86.81 95 SER A N 1
ATOM 761 C CA . SER A 1 95 ? -0.116 6.637 15.162 1.00 86.81 95 SER A CA 1
ATOM 762 C C . SER A 1 95 ? 0.506 7.473 14.037 1.00 86.81 95 SER A C 1
ATOM 764 O O . SER A 1 95 ? -0.208 8.099 13.246 1.00 86.81 95 SER A O 1
ATOM 766 N N . GLY A 1 96 ? 1.839 7.481 13.954 1.00 88.38 96 GLY A N 1
ATOM 767 C CA . GLY A 1 96 ? 2.613 8.126 12.892 1.00 88.38 96 GLY A CA 1
ATOM 768 C C . GLY A 1 96 ? 2.661 7.303 11.608 1.00 88.38 96 GLY A C 1
ATOM 769 O O . GLY A 1 96 ? 2.018 6.260 11.498 1.00 88.38 96 GLY A O 1
ATOM 770 N N . ASP A 1 97 ? 3.423 7.770 10.630 1.00 87.94 97 ASP A N 1
ATOM 771 C CA . ASP A 1 97 ? 3.628 7.038 9.381 1.00 87.94 97 ASP A CA 1
ATOM 772 C C . ASP A 1 97 ? 4.824 6.079 9.548 1.00 87.94 97 ASP A C 1
ATOM 774 O O . ASP A 1 97 ? 5.853 6.490 10.095 1.00 87.94 97 ASP A O 1
ATOM 778 N N . PRO A 1 98 ? 4.709 4.798 9.144 1.00 88.44 98 PRO A N 1
ATOM 779 C CA . PRO A 1 98 ? 5.778 3.826 9.353 1.00 88.44 98 PRO A CA 1
ATOM 780 C C . PRO A 1 98 ? 7.000 4.162 8.487 1.00 88.44 98 PRO A C 1
ATOM 782 O O . PRO A 1 98 ? 6.842 4.773 7.431 1.00 88.44 98 PRO A O 1
ATOM 785 N N . PRO A 1 99 ? 8.218 3.741 8.863 1.00 86.19 99 PRO A N 1
ATOM 786 C CA . PRO A 1 99 ? 9.395 3.822 8.004 1.00 86.19 99 PRO A CA 1
ATOM 787 C C . PRO A 1 99 ? 9.186 2.958 6.751 1.00 86.19 99 PRO A C 1
ATOM 789 O O . PRO A 1 99 ? 9.419 1.752 6.749 1.00 86.19 99 PRO A O 1
ATOM 792 N N . ASN A 1 100 ? 8.709 3.595 5.688 1.00 88.94 100 ASN A N 1
ATOM 793 C CA . ASN A 1 100 ? 8.250 2.978 4.452 1.00 88.94 100 ASN A CA 1
ATOM 794 C C . ASN A 1 100 ? 8.539 3.937 3.281 1.00 88.94 100 ASN A C 1
ATOM 796 O O . ASN A 1 100 ? 8.523 5.152 3.496 1.00 88.94 100 ASN A O 1
ATOM 800 N N . PRO A 1 101 ? 8.737 3.436 2.046 1.00 88.06 101 PRO A N 1
ATOM 801 C CA . PRO A 1 101 ? 8.960 4.278 0.868 1.00 88.06 101 PRO A CA 1
ATOM 802 C C . PRO A 1 101 ? 7.918 5.377 0.682 1.00 88.06 101 PRO A C 1
ATOM 804 O O . PRO A 1 101 ? 8.259 6.460 0.222 1.00 88.06 101 PRO A O 1
ATOM 807 N N . LEU A 1 102 ? 6.668 5.121 1.068 1.00 90.88 102 LEU A N 1
ATOM 808 C CA . LEU A 1 102 ? 5.568 6.078 0.949 1.00 90.88 102 LEU A CA 1
ATOM 809 C C . LEU A 1 102 ? 5.615 7.203 1.993 1.00 90.88 102 LEU A C 1
ATOM 811 O O . LEU A 1 102 ? 5.010 8.248 1.779 1.00 90.88 102 LEU A O 1
ATOM 815 N N . SER A 1 103 ? 6.353 7.017 3.087 1.00 88.50 103 SER A N 1
ATOM 816 C CA . SER A 1 103 ? 6.496 7.998 4.169 1.00 88.50 103 SER A CA 1
ATOM 817 C C . SER A 1 103 ? 7.688 8.935 3.973 1.00 88.50 103 SER A C 1
ATOM 819 O O . SER A 1 103 ? 7.851 9.892 4.729 1.00 88.50 103 SER A O 1
ATOM 821 N N . GLU A 1 104 ? 8.566 8.655 3.004 1.00 84.31 104 GLU A N 1
ATOM 822 C CA . GLU A 1 104 ? 9.777 9.449 2.822 1.00 84.31 104 GLU A CA 1
ATOM 823 C C . GLU A 1 104 ? 9.493 10.790 2.134 1.00 84.31 104 GLU A C 1
ATOM 825 O O . GLU A 1 104 ? 8.854 10.829 1.072 1.00 84.31 104 GLU A O 1
ATOM 830 N N . PRO A 1 105 ? 10.026 11.901 2.678 1.00 71.50 105 PRO A N 1
ATOM 831 C CA . PRO A 1 105 ? 9.976 13.181 1.995 1.00 71.50 105 PRO A CA 1
ATOM 832 C C . PRO A 1 105 ? 10.779 13.082 0.691 1.00 71.50 105 PRO A C 1
ATOM 834 O O . PRO A 1 105 ? 11.9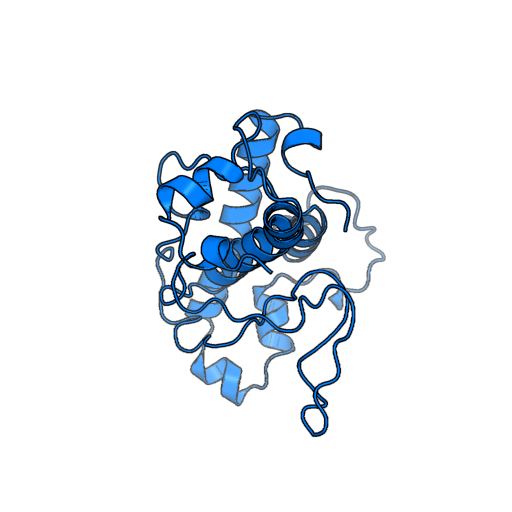26 12.640 0.685 1.00 71.50 105 PRO A O 1
ATOM 837 N N . ASN A 1 106 ? 10.175 13.504 -0.424 1.00 74.44 106 ASN A N 1
ATOM 838 C CA . ASN A 1 106 ? 10.732 13.398 -1.782 1.00 74.44 106 ASN A CA 1
ATOM 839 C C . ASN A 1 106 ? 10.907 11.966 -2.316 1.00 74.44 106 ASN A C 1
ATOM 841 O O . ASN A 1 106 ? 11.752 11.739 -3.192 1.00 74.44 106 ASN A O 1
ATOM 845 N N . ASN A 1 107 ? 10.120 10.996 -1.835 1.00 81.56 107 ASN A N 1
ATOM 846 C CA . ASN A 1 107 ? 10.183 9.652 -2.394 1.00 81.56 107 ASN A CA 1
ATOM 847 C C . ASN A 1 107 ? 9.847 9.652 -3.899 1.00 81.56 107 ASN A C 1
ATOM 849 O O . ASN A 1 107 ? 9.061 10.452 -4.411 1.00 81.56 107 ASN A O 1
ATOM 853 N N . THR A 1 108 ? 10.485 8.739 -4.623 1.00 88.62 108 THR A N 1
ATOM 854 C CA . THR A 1 108 ? 10.316 8.560 -6.073 1.00 88.62 108 THR A CA 1
ATOM 855 C C . THR A 1 108 ? 9.587 7.255 -6.395 1.00 88.62 108 THR A C 1
ATOM 857 O O . THR A 1 108 ? 9.637 6.776 -7.530 1.00 88.62 108 THR A O 1
ATOM 860 N N . PHE A 1 109 ? 8.921 6.675 -5.394 1.00 93.69 109 PHE A N 1
ATOM 861 C CA . PHE A 1 109 ? 8.194 5.419 -5.486 1.00 93.69 109 PHE A CA 1
ATOM 862 C C . PHE A 1 109 ? 6.846 5.671 -6.169 1.00 93.69 109 PHE A C 1
ATOM 864 O O . PHE A 1 109 ? 5.882 6.076 -5.530 1.00 93.69 109 PHE A O 1
ATOM 871 N N . CYS A 1 110 ? 6.787 5.493 -7.487 1.00 95.31 110 CYS A N 1
ATOM 872 C CA . CYS A 1 110 ? 5.652 5.906 -8.314 1.00 95.31 110 CYS A CA 1
ATOM 873 C C . CYS A 1 110 ? 5.196 4.835 -9.310 1.00 95.31 110 CYS A C 1
ATOM 875 O O . CYS A 1 110 ? 4.560 5.167 -10.306 1.00 95.31 110 CYS A O 1
ATOM 877 N N . MET A 1 111 ? 5.518 3.566 -9.069 1.00 95.38 111 MET A N 1
ATOM 878 C CA . MET A 1 111 ? 5.060 2.442 -9.882 1.00 95.38 111 MET A CA 1
ATOM 879 C C . MET A 1 111 ? 4.255 1.490 -9.004 1.00 95.38 111 MET A C 1
ATOM 881 O O . MET A 1 111 ? 4.776 0.961 -8.024 1.00 95.38 111 MET A O 1
ATOM 885 N N . PHE A 1 112 ? 2.995 1.261 -9.364 1.00 94.88 112 PHE A N 1
ATOM 886 C CA . PHE A 1 112 ? 2.043 0.476 -8.582 1.00 94.88 112 PHE A CA 1
ATOM 887 C C . PHE A 1 112 ? 1.241 -0.471 -9.479 1.00 94.88 112 PHE A C 1
ATOM 889 O O . PHE A 1 112 ? 0.938 -0.130 -10.627 1.00 94.88 112 PHE A O 1
ATOM 896 N N . PRO A 1 113 ? 0.809 -1.634 -8.972 1.00 93.69 113 PRO A N 1
ATOM 897 C CA . PRO A 1 113 ? -0.248 -2.395 -9.623 1.00 93.69 113 PRO A CA 1
ATOM 898 C C . PRO A 1 113 ? -1.550 -1.593 -9.638 1.00 93.69 113 PRO A C 1
ATOM 900 O O . PRO A 1 113 ? -1.918 -0.935 -8.662 1.00 93.69 113 PRO A O 1
ATOM 903 N N . ARG A 1 114 ? -2.295 -1.647 -10.745 1.00 93.12 114 ARG A N 1
ATOM 904 C CA . ARG A 1 114 ? -3.578 -0.925 -10.839 1.00 93.12 114 ARG A CA 1
ATOM 905 C C . ARG A 1 114 ? -4.586 -1.422 -9.799 1.00 93.12 114 ARG A C 1
ATOM 907 O O . ARG A 1 114 ? -5.372 -0.637 -9.271 1.00 93.12 114 ARG A O 1
ATOM 914 N N . ARG A 1 115 ? -4.541 -2.721 -9.493 1.00 91.44 115 ARG A N 1
ATOM 915 C CA . ARG A 1 115 ? -5.449 -3.400 -8.566 1.00 91.44 115 ARG A CA 1
ATOM 916 C C . ARG A 1 115 ? -5.429 -2.781 -7.169 1.00 91.44 115 ARG A C 1
ATOM 918 O O . ARG A 1 115 ? -6.503 -2.456 -6.661 1.00 91.44 115 ARG A O 1
ATOM 925 N N . ILE A 1 116 ? -4.251 -2.587 -6.566 1.00 92.62 116 ILE A N 1
ATOM 926 C CA . ILE A 1 116 ? -4.151 -2.031 -5.207 1.00 92.62 116 ILE A CA 1
ATOM 927 C C . ILE A 1 116 ? -4.718 -0.608 -5.144 1.00 92.62 116 ILE A C 1
ATOM 929 O O . ILE A 1 116 ? -5.517 -0.311 -4.259 1.00 92.62 116 ILE A O 1
ATOM 933 N N . HIS A 1 117 ? -4.434 0.232 -6.145 1.00 93.94 117 HIS A N 1
ATOM 934 C CA . HIS A 1 117 ? -5.033 1.564 -6.246 1.00 93.94 117 HIS A CA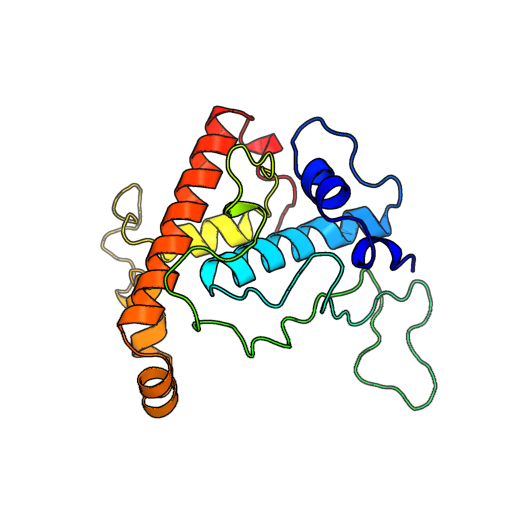 1
ATOM 935 C C . HIS A 1 117 ? -6.565 1.500 -6.334 1.00 93.94 117 HIS A C 1
ATOM 937 O O . HIS A 1 117 ? -7.250 2.189 -5.583 1.00 93.94 117 HIS A O 1
ATOM 943 N N . SER A 1 118 ? -7.123 0.643 -7.196 1.00 92.12 118 SER A N 1
ATOM 944 C CA . SER A 1 118 ? -8.578 0.489 -7.327 1.00 92.12 118 SER A CA 1
ATOM 945 C C . SER A 1 118 ? -9.251 0.003 -6.040 1.00 92.12 118 SER A C 1
ATOM 947 O O . SER A 1 118 ? -10.355 0.446 -5.722 1.00 92.12 118 SER A O 1
ATOM 949 N N . VAL A 1 119 ? -8.610 -0.901 -5.293 1.00 91.81 119 VAL A N 1
ATOM 950 C CA . VAL A 1 119 ? -9.111 -1.362 -3.989 1.00 91.81 119 VAL A CA 1
ATOM 951 C C . VAL A 1 119 ? -9.079 -0.226 -2.971 1.00 91.81 119 VAL A C 1
ATOM 953 O O . VAL A 1 119 ? -10.098 0.032 -2.332 1.00 91.81 119 VAL A O 1
ATOM 956 N N . CYS A 1 120 ? -7.960 0.492 -2.858 1.00 93.81 120 CYS A N 1
ATOM 957 C CA . CYS A 1 120 ? -7.837 1.624 -1.944 1.00 93.81 120 CYS A CA 1
ATOM 958 C C . CYS A 1 120 ? -8.840 2.736 -2.277 1.00 93.81 120 CYS A C 1
ATOM 960 O O . CYS A 1 120 ? -9.530 3.211 -1.384 1.00 93.81 120 CYS A O 1
ATOM 962 N N . ALA A 1 121 ? -9.011 3.089 -3.553 1.00 92.38 121 ALA A N 1
ATOM 963 C CA . ALA A 1 121 ? -9.960 4.118 -3.983 1.00 92.38 121 ALA A CA 1
ATOM 964 C C . ALA A 1 121 ? -11.415 3.779 -3.608 1.00 92.38 121 ALA A C 1
ATOM 966 O O . ALA A 1 121 ? -12.187 4.658 -3.226 1.00 92.38 121 ALA A O 1
ATOM 967 N N . ARG A 1 122 ? -11.790 2.494 -3.659 1.00 90.50 122 ARG A N 1
ATOM 968 C CA . ARG A 1 122 ? -13.114 2.018 -3.218 1.00 90.50 122 ARG A CA 1
ATOM 969 C C . ARG A 1 122 ? -13.320 2.076 -1.705 1.00 90.50 122 ARG A C 1
ATOM 971 O O . ARG A 1 122 ? -14.462 2.114 -1.268 1.00 90.50 122 ARG A O 1
ATOM 978 N N . LEU A 1 123 ? -12.239 2.017 -0.931 1.00 92.00 123 LEU A N 1
ATOM 979 C CA . LEU A 1 123 ? -12.243 2.040 0.535 1.00 92.00 123 LEU A CA 1
ATOM 980 C C . LEU A 1 123 ? -11.923 3.438 1.104 1.00 92.00 123 LEU A C 1
ATOM 982 O O . LEU A 1 123 ? -11.816 3.614 2.321 1.00 92.00 123 LEU A O 1
ATOM 986 N N . SER A 1 124 ? -11.745 4.428 0.231 1.00 91.31 124 SER A N 1
ATOM 987 C CA . SER A 1 124 ? -11.536 5.825 0.597 1.00 91.31 124 SER A CA 1
ATOM 988 C C . SER A 1 124 ? -12.824 6.457 1.122 1.00 91.31 124 SER A C 1
ATOM 990 O O . SER A 1 124 ? -13.932 6.060 0.774 1.00 91.31 124 SER A O 1
ATOM 992 N N . SER A 1 125 ? -12.675 7.493 1.936 1.00 78.31 125 SER A N 1
ATOM 993 C CA . SER A 1 125 ? -13.766 8.380 2.349 1.00 78.31 125 SER A CA 1
ATOM 994 C C . SER A 1 125 ? -14.237 9.287 1.205 1.00 78.31 125 SER A C 1
ATOM 996 O O . SER A 1 125 ? -15.352 9.799 1.242 1.00 78.31 125 SER A O 1
ATOM 998 N N . ASN A 1 126 ? -13.407 9.461 0.169 1.00 65.81 126 ASN A N 1
ATOM 999 C CA . ASN A 1 126 ? -13.633 10.371 -0.955 1.00 65.81 126 ASN A CA 1
ATOM 1000 C C . ASN A 1 126 ? -14.323 9.716 -2.159 1.00 65.81 126 ASN A C 1
ATOM 1002 O O . ASN A 1 126 ? -14.357 10.309 -3.237 1.00 65.81 126 ASN A O 1
ATOM 1006 N N . THR A 1 127 ? -14.919 8.524 -2.025 1.00 56.59 127 THR A N 1
ATOM 1007 C CA . THR A 1 127 ? -15.670 7.868 -3.120 1.00 56.59 127 THR A CA 1
ATOM 1008 C C . THR A 1 127 ? -16.926 8.653 -3.571 1.00 56.59 127 THR A C 1
ATOM 1010 O O . THR A 1 127 ? -17.739 8.163 -4.354 1.00 56.59 127 THR A O 1
ATOM 1013 N N . THR A 1 128 ? -17.082 9.902 -3.129 1.00 45.56 128 THR A N 1
ATOM 1014 C CA . THR A 1 128 ? -17.964 10.934 -3.683 1.00 45.56 128 THR A CA 1
ATOM 1015 C C . THR A 1 128 ? -17.552 11.432 -5.076 1.00 45.56 128 THR A C 1
ATOM 1017 O O . THR A 1 128 ? -18.395 11.997 -5.770 1.00 45.56 128 THR A O 1
ATOM 1020 N N . THR A 1 129 ? -16.326 11.195 -5.557 1.00 39.56 129 THR A N 1
ATOM 1021 C CA . THR A 1 129 ? -15.885 11.651 -6.891 1.00 39.56 129 THR A CA 1
ATOM 1022 C C . THR A 1 129 ? -15.856 10.526 -7.931 1.00 39.56 129 THR A C 1
ATOM 1024 O O . THR A 1 129 ? -14.816 10.000 -8.309 1.00 39.56 129 THR A O 1
ATOM 1027 N N . GLY A 1 130 ? -17.037 10.192 -8.463 1.00 39.66 130 GLY A N 1
ATOM 1028 C CA . GLY A 1 130 ? -17.158 9.553 -9.780 1.00 39.66 130 GLY A CA 1
ATOM 1029 C C . GLY A 1 130 ? -17.879 8.204 -9.806 1.00 39.66 130 GLY A C 1
ATOM 1030 O O . GLY A 1 130 ? -17.297 7.154 -9.566 1.00 39.66 130 GLY A O 1
ATOM 1031 N N . LYS A 1 131 ? -19.151 8.231 -10.223 1.00 38.84 131 LYS A N 1
ATOM 1032 C CA . LYS A 1 131 ? -19.894 7.094 -10.806 1.00 38.84 131 LYS A CA 1
ATOM 1033 C C . LYS A 1 131 ? -20.014 5.801 -9.980 1.00 38.84 131 LYS A C 1
ATOM 1035 O O . LYS A 1 131 ? -20.248 4.743 -10.559 1.00 38.84 131 LYS A O 1
ATOM 1040 N N . VAL A 1 132 ? -20.028 5.844 -8.649 1.00 45.53 132 VAL A N 1
ATOM 1041 C CA . VAL A 1 132 ? -20.767 4.789 -7.932 1.00 45.53 132 VAL A CA 1
ATOM 1042 C C . VAL A 1 132 ? -22.239 5.160 -8.029 1.00 45.53 132 VAL A C 1
ATOM 1044 O O . VAL A 1 132 ? -22.701 6.025 -7.288 1.00 45.53 132 VAL A O 1
ATOM 1047 N N . SER A 1 133 ? -22.959 4.545 -8.975 1.00 41.09 133 SER A N 1
ATOM 1048 C CA . SER A 1 133 ? -24.419 4.653 -9.081 1.00 41.09 133 SER A CA 1
ATOM 1049 C C . SER A 1 133 ? -25.029 4.586 -7.680 1.00 41.09 133 SER A C 1
ATOM 1051 O O . SER A 1 133 ? -24.656 3.722 -6.885 1.00 41.09 133 SER A O 1
ATOM 1053 N N . SER A 1 134 ? -25.962 5.484 -7.363 1.00 48.59 134 SER A N 1
ATOM 1054 C CA . SER A 1 134 ? -26.760 5.484 -6.125 1.00 48.59 134 SER A CA 1
ATOM 1055 C C . SER A 1 134 ? -27.467 4.150 -5.835 1.00 48.59 134 SER A C 1
ATOM 1057 O O . SER A 1 134 ? -28.018 3.987 -4.754 1.00 48.59 134 SER A O 1
ATOM 1059 N N . LYS A 1 135 ? -27.397 3.190 -6.766 1.00 50.41 135 LYS A N 1
ATOM 1060 C CA . LYS A 1 135 ? -27.886 1.813 -6.676 1.00 50.41 135 LYS A CA 1
ATOM 1061 C C . LYS A 1 135 ? -26.862 0.776 -6.181 1.00 50.41 135 LYS A C 1
ATOM 1063 O O . LYS A 1 135 ? -27.229 -0.386 -6.043 1.00 50.41 135 LYS A O 1
ATOM 1068 N N . ALA A 1 136 ? -25.594 1.129 -5.947 1.00 53.62 136 ALA A N 1
ATOM 1069 C CA . ALA A 1 136 ? -24.629 0.172 -5.401 1.00 53.62 136 ALA A CA 1
ATOM 1070 C C . ALA A 1 136 ? -24.979 -0.158 -3.934 1.00 53.62 136 ALA A C 1
ATOM 1072 O O . ALA A 1 136 ? -25.191 0.774 -3.153 1.00 53.62 136 ALA A O 1
ATOM 1073 N N . PRO A 1 137 ? -25.022 -1.445 -3.541 1.00 54.41 137 PRO A N 1
ATOM 1074 C CA . PRO A 1 137 ? -25.284 -1.848 -2.164 1.00 54.41 137 PRO A CA 1
ATOM 1075 C C . PRO A 1 137 ? -24.422 -1.091 -1.146 1.00 54.41 137 PRO A C 1
ATOM 1077 O O . PRO A 1 137 ? -23.227 -0.900 -1.367 1.00 54.41 137 PRO A O 1
ATOM 1080 N N . ALA A 1 138 ? -25.001 -0.706 -0.004 1.00 54.06 138 ALA A N 1
ATOM 1081 C CA . ALA A 1 138 ? -24.313 0.069 1.037 1.00 54.06 138 ALA A CA 1
ATOM 1082 C C . ALA A 1 138 ? -22.991 -0.577 1.509 1.00 54.06 138 ALA A C 1
ATOM 1084 O O . ALA A 1 138 ? -22.016 0.122 1.768 1.00 54.06 138 ALA A O 1
ATOM 1085 N N . HIS A 1 139 ? -22.907 -1.913 1.503 1.00 53.88 139 HIS A N 1
ATOM 1086 C CA . HIS A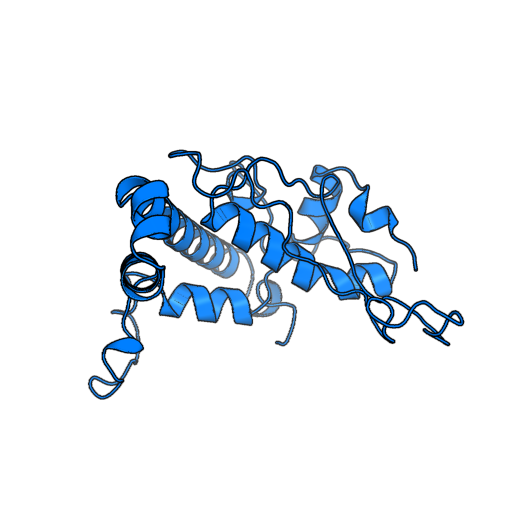 1 139 ? -21.688 -2.659 1.842 1.00 53.88 139 HIS A CA 1
ATOM 1087 C C . HIS A 1 139 ? -20.526 -2.480 0.839 1.00 53.88 139 HIS A C 1
ATOM 1089 O O . HIS A 1 139 ? -19.398 -2.872 1.137 1.00 53.88 139 HIS A O 1
ATOM 1095 N N . LEU A 1 140 ? -20.784 -1.920 -0.351 1.00 53.38 140 LEU A N 1
ATOM 1096 C CA . LEU A 1 140 ? -19.774 -1.553 -1.355 1.00 53.38 140 LEU A CA 1
ATOM 1097 C C . LEU A 1 140 ? -19.316 -0.092 -1.235 1.00 53.38 140 LEU A C 1
ATOM 1099 O O . LEU A 1 140 ? -18.414 0.311 -1.964 1.00 53.38 140 LEU A O 1
ATOM 1103 N N . ARG A 1 141 ? -19.931 0.687 -0.338 1.00 58.41 141 ARG A N 1
ATOM 1104 C CA . ARG A 1 141 ? -19.673 2.117 -0.098 1.00 58.41 141 ARG A CA 1
ATOM 1105 C C . ARG A 1 141 ? -19.142 2.368 1.314 1.00 58.41 141 ARG A C 1
ATOM 1107 O O . ARG A 1 141 ? -19.433 3.387 1.928 1.00 58.41 141 ARG A O 1
ATOM 1114 N N . THR A 1 142 ? -18.414 1.398 1.851 1.00 80.25 142 THR A N 1
ATOM 1115 C CA . THR A 1 142 ? -17.848 1.480 3.193 1.00 80.25 142 THR A CA 1
ATOM 1116 C C . THR A 1 142 ? -16.386 1.887 3.114 1.00 80.25 142 THR A C 1
ATOM 1118 O O . THR A 1 142 ? -15.622 1.326 2.326 1.00 80.25 142 THR A O 1
ATOM 1121 N N . THR A 1 143 ? -15.984 2.828 3.963 1.00 91.62 143 THR A N 1
ATOM 1122 C CA . THR A 1 143 ? -14.570 3.166 4.145 1.00 91.62 143 THR A CA 1
ATOM 1123 C C . THR A 1 143 ? -13.811 1.968 4.723 1.00 91.62 143 THR A C 1
ATOM 1125 O O . THR A 1 143 ? -14.427 1.049 5.282 1.00 91.62 143 THR A O 1
ATOM 1128 N N . LEU A 1 144 ? -12.479 1.960 4.621 1.00 93.12 144 LEU A N 1
ATOM 1129 C CA . LEU A 1 144 ? -11.644 0.949 5.279 1.00 93.12 144 LEU A CA 1
ATOM 1130 C C . LEU A 1 144 ? -11.914 0.905 6.788 1.00 93.12 144 LEU A C 1
ATOM 1132 O O . LEU A 1 144 ? -12.001 -0.184 7.349 1.00 93.12 144 LEU A O 1
ATOM 1136 N N . PHE A 1 145 ? -12.121 2.063 7.423 1.00 93.75 145 PHE A N 1
ATOM 1137 C CA . PHE A 1 145 ? -12.484 2.141 8.838 1.00 93.75 145 PHE A CA 1
ATOM 1138 C C . PHE A 1 145 ? -13.741 1.327 9.159 1.00 93.75 145 PHE A C 1
ATOM 1140 O O . PHE A 1 145 ? -13.702 0.424 9.994 1.00 93.75 145 PHE A O 1
ATOM 1147 N N . HIS A 1 146 ? -14.845 1.612 8.465 1.00 91.50 146 HIS A N 1
ATOM 1148 C CA . HIS A 1 146 ? -16.106 0.908 8.686 1.00 91.50 146 HIS A CA 1
ATOM 1149 C C . HIS A 1 146 ? -15.999 -0.567 8.302 1.00 91.50 146 HIS A C 1
ATOM 1151 O O . HIS A 1 146 ? -16.484 -1.426 9.031 1.00 91.50 146 HIS A O 1
ATOM 1157 N N . ARG A 1 147 ? -15.263 -0.886 7.230 1.00 91.81 147 ARG A N 1
ATOM 1158 C CA . ARG A 1 147 ? -15.038 -2.274 6.824 1.00 91.81 147 ARG A CA 1
ATOM 1159 C C . ARG A 1 147 ? -14.350 -3.060 7.934 1.00 91.81 147 ARG A C 1
ATOM 1161 O O . ARG A 1 147 ? -14.839 -4.119 8.302 1.00 91.81 147 ARG A O 1
ATOM 1168 N N . LEU A 1 148 ? -13.252 -2.538 8.479 1.00 92.94 148 LEU A N 1
ATOM 1169 C CA . LEU A 1 148 ? -12.526 -3.188 9.566 1.00 92.94 148 LEU A CA 1
ATOM 1170 C C . LEU A 1 148 ? -13.385 -3.288 10.827 1.00 92.94 148 LEU A C 1
ATOM 1172 O O . LEU A 1 148 ? -13.369 -4.332 11.469 1.00 92.94 148 LEU A O 1
ATOM 1176 N N . LYS A 1 149 ? -14.174 -2.262 11.149 1.00 92.44 149 LYS A N 1
ATOM 1177 C CA . LYS A 1 149 ? -15.093 -2.287 12.292 1.00 92.44 149 LYS A CA 1
ATOM 1178 C C . LYS A 1 149 ? -16.176 -3.353 12.180 1.00 92.44 149 LYS A C 1
ATOM 1180 O O . LYS A 1 149 ? -16.446 -4.044 13.158 1.00 92.44 149 LYS A O 1
ATOM 1185 N N . ASP A 1 150 ? -16.750 -3.512 10.995 1.00 90.75 150 ASP A N 1
ATOM 1186 C CA . ASP A 1 150 ? -17.896 -4.394 10.787 1.00 90.75 150 ASP A CA 1
ATOM 1187 C C . ASP A 1 150 ? -17.478 -5.851 10.549 1.00 90.75 150 ASP A C 1
ATOM 1189 O O . ASP A 1 150 ? -18.207 -6.769 10.922 1.00 90.75 150 ASP A O 1
ATOM 1193 N N . THR A 1 151 ? -16.315 -6.089 9.927 1.00 92.69 151 THR A N 1
ATOM 1194 C CA . THR A 1 151 ? -15.875 -7.452 9.576 1.00 92.69 151 THR A CA 1
ATOM 1195 C C . THR A 1 151 ? -14.904 -8.076 10.570 1.00 92.69 151 THR A C 1
ATOM 1197 O O . THR A 1 151 ? -14.718 -9.291 10.542 1.00 92.69 151 THR A O 1
ATOM 1200 N N . THR A 1 152 ? -14.248 -7.284 11.420 1.00 92.31 152 THR A N 1
ATOM 1201 C CA . THR A 1 152 ? -13.288 -7.820 12.396 1.00 92.31 152 THR A CA 1
ATOM 1202 C C . THR A 1 152 ? -14.034 -8.355 13.618 1.00 92.31 152 THR A C 1
ATOM 1204 O O . THR A 1 152 ? -14.895 -7.654 14.153 1.00 92.31 152 THR A O 1
ATOM 1207 N N . PRO A 1 153 ? -13.711 -9.564 14.117 1.00 96.38 153 PRO A N 1
ATOM 1208 C CA . PRO A 1 153 ? -14.296 -10.067 15.354 1.00 96.38 153 PRO A CA 1
ATOM 1209 C C . PRO A 1 153 ? -14.161 -9.050 16.491 1.00 96.38 153 PRO A C 1
ATOM 1211 O O . PRO A 1 153 ? -13.082 -8.495 16.696 1.00 96.38 153 PRO A O 1
ATOM 1214 N N . LYS A 1 154 ? -15.242 -8.825 17.251 1.00 94.38 154 LYS A N 1
ATOM 1215 C CA . LYS A 1 154 ? -15.314 -7.752 18.263 1.00 94.38 154 LYS A CA 1
ATOM 1216 C C . LYS A 1 154 ? -14.129 -7.747 19.230 1.00 94.38 154 LYS A C 1
ATOM 1218 O O . LYS A 1 154 ? -13.610 -6.680 19.526 1.00 94.38 154 LYS A O 1
ATOM 1223 N N . TYR A 1 155 ? -13.687 -8.926 19.674 1.00 95.56 155 TYR A N 1
ATOM 1224 C CA . TYR A 1 155 ? -12.557 -9.062 20.596 1.00 95.56 155 TYR A CA 1
ATOM 1225 C C . TYR A 1 155 ? -11.217 -8.644 19.962 1.00 95.56 155 TYR A C 1
ATOM 1227 O O . TYR A 1 155 ? -10.403 -8.005 20.619 1.00 95.56 155 TYR A O 1
ATOM 1235 N N . ILE A 1 156 ? -10.995 -8.935 18.675 1.00 93.31 156 ILE A N 1
ATOM 1236 C CA . ILE A 1 156 ? -9.814 -8.455 17.942 1.00 93.31 156 ILE A CA 1
ATOM 1237 C C . ILE A 1 156 ? -9.916 -6.947 17.741 1.00 93.31 156 ILE A C 1
ATOM 1239 O O . ILE A 1 156 ? -8.963 -6.217 18.000 1.00 93.31 156 ILE A O 1
ATOM 1243 N N . TYR A 1 157 ? -11.086 -6.463 17.324 1.00 93.94 157 TYR A N 1
ATOM 1244 C CA . TYR A 1 157 ? -11.291 -5.040 17.092 1.00 93.94 157 TYR A CA 1
ATOM 1245 C C . TYR A 1 157 ? -11.090 -4.219 18.373 1.00 93.94 157 TYR A C 1
ATOM 1247 O O . TYR A 1 157 ? -10.497 -3.147 18.315 1.00 93.94 157 TYR A O 1
ATOM 1255 N N . SER A 1 158 ? -11.503 -4.728 19.540 1.00 93.56 158 SER A N 1
ATOM 1256 C CA . SER A 1 158 ? -11.252 -4.063 20.824 1.00 93.56 158 SER A CA 1
ATOM 1257 C C . SER A 1 158 ? -9.772 -3.998 21.207 1.00 93.56 158 SER A C 1
ATOM 1259 O O . SER A 1 158 ? -9.390 -3.062 21.900 1.00 93.56 158 SER A O 1
ATOM 1261 N N . LEU A 1 159 ? -8.945 -4.951 20.756 1.00 92.94 159 LEU A N 1
ATOM 1262 C CA . LEU A 1 159 ? -7.492 -4.913 20.975 1.00 92.94 159 LEU A CA 1
ATOM 1263 C C . LEU A 1 159 ? -6.815 -3.859 20.094 1.00 92.94 159 LEU A C 1
ATOM 1265 O O . LEU A 1 159 ? -5.878 -3.204 20.536 1.00 92.94 159 LEU A O 1
ATOM 1269 N N . VAL A 1 160 ? -7.293 -3.691 18.858 1.00 93.44 160 VAL A N 1
ATOM 1270 C CA . VAL A 1 160 ? -6.767 -2.685 17.924 1.00 93.44 160 VAL A CA 1
ATOM 1271 C C . VAL A 1 160 ? -7.264 -1.284 18.289 1.00 93.44 160 VAL A C 1
ATOM 1273 O O . VAL A 1 160 ? -6.481 -0.347 18.358 1.00 93.44 160 VAL A O 1
ATOM 1276 N N . GLY A 1 161 ? -8.565 -1.129 18.535 1.00 93.62 161 GLY A N 1
ATOM 1277 C CA . GLY A 1 161 ? -9.198 0.131 18.917 1.00 93.62 161 GLY A CA 1
ATOM 1278 C C . GLY A 1 161 ? -9.444 1.113 17.762 1.00 93.62 161 GLY A C 1
ATOM 1279 O O . GLY A 1 161 ? -8.717 1.168 16.768 1.00 93.62 161 GLY A O 1
ATOM 1280 N N . ASP A 1 162 ? -10.473 1.953 17.922 1.00 94.94 162 ASP A N 1
ATOM 1281 C CA . ASP A 1 162 ? -10.917 2.928 16.911 1.00 94.94 162 ASP A CA 1
ATOM 1282 C C . ASP A 1 162 ? -9.791 3.868 16.447 1.00 94.94 162 ASP A C 1
ATOM 1284 O O . ASP A 1 162 ? -9.707 4.194 15.263 1.00 94.94 162 ASP A O 1
ATOM 1288 N N . SER A 1 163 ? -8.925 4.315 17.362 1.00 94.38 163 SER A N 1
ATOM 1289 C CA . SER A 1 163 ? -7.835 5.247 17.047 1.00 94.38 163 SER A CA 1
ATOM 1290 C C . SER A 1 163 ? -6.870 4.670 16.012 1.00 94.38 163 SER A C 1
ATOM 1292 O O . SER A 1 163 ? -6.537 5.346 15.039 1.00 94.38 163 SER A O 1
ATOM 1294 N N . HIS A 1 164 ? -6.478 3.405 16.166 1.00 94.38 164 HIS A N 1
ATOM 1295 C CA . HIS A 1 164 ? -5.523 2.760 15.270 1.00 94.38 164 HIS A CA 1
ATOM 1296 C C . HIS A 1 164 ? -6.126 2.484 13.894 1.00 94.38 164 HIS A C 1
ATOM 1298 O O . HIS A 1 164 ? -5.488 2.752 12.876 1.00 94.38 164 HIS A O 1
ATOM 1304 N N . VAL A 1 165 ? -7.397 2.082 13.847 1.00 94.88 165 VAL A N 1
ATOM 1305 C CA . VAL A 1 165 ? -8.129 1.905 12.585 1.00 94.88 165 VAL A CA 1
ATOM 1306 C C . VAL A 1 165 ? -8.316 3.242 11.850 1.00 94.88 165 VAL A C 1
ATOM 1308 O O . VAL A 1 165 ? -8.221 3.297 10.622 1.00 94.88 165 VAL A O 1
ATOM 1311 N N . LYS A 1 166 ? -8.519 4.354 12.572 1.00 94.94 166 LYS A N 1
ATOM 1312 C CA . LYS A 1 166 ? -8.540 5.699 11.968 1.00 94.94 166 LYS A CA 1
ATOM 1313 C C . LYS A 1 166 ? -7.190 6.074 11.356 1.00 94.94 166 LYS A C 1
ATOM 1315 O O . LYS A 1 166 ? -7.171 6.655 10.272 1.00 94.94 166 LYS A O 1
ATOM 1320 N N . TYR A 1 167 ? -6.069 5.720 11.990 1.00 95.69 167 TYR A N 1
ATOM 1321 C CA . TYR A 1 167 ? -4.746 5.921 11.385 1.00 95.69 167 TYR A CA 1
ATOM 1322 C C . TYR A 1 167 ? -4.570 5.087 10.114 1.00 95.69 167 TYR A C 1
ATOM 1324 O O . TYR A 1 167 ? -4.069 5.607 9.120 1.00 95.69 167 TYR A O 1
ATOM 1332 N N . THR A 1 16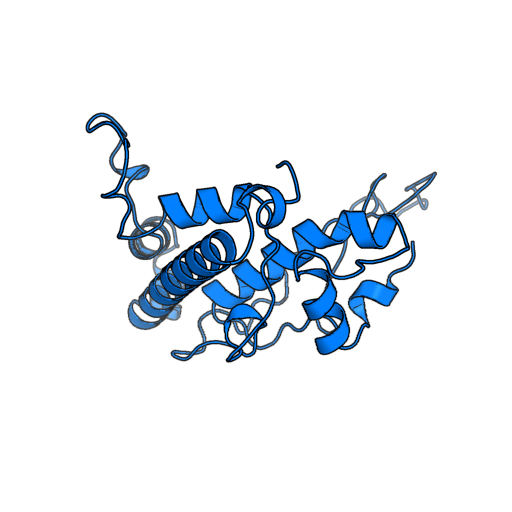8 ? -5.062 3.846 10.094 1.00 95.81 168 THR A N 1
ATOM 1333 C CA . THR A 1 168 ? -5.082 3.010 8.885 1.00 95.81 168 THR A CA 1
ATOM 1334 C C . THR A 1 168 ? -5.870 3.667 7.747 1.00 95.81 168 THR A C 1
ATOM 1336 O O . THR A 1 168 ? -5.385 3.725 6.617 1.00 95.81 168 THR A O 1
ATOM 1339 N N . GLN A 1 169 ? -7.051 4.233 8.032 1.00 95.94 169 GLN A N 1
ATOM 1340 C CA . GLN A 1 169 ? -7.808 5.005 7.038 1.00 95.94 169 GLN A CA 1
ATOM 1341 C C . GLN A 1 169 ? -7.010 6.216 6.540 1.00 95.94 169 GLN A C 1
ATOM 1343 O O . GLN A 1 169 ? -6.926 6.428 5.334 1.00 95.94 169 GLN A O 1
ATOM 1348 N N . ARG A 1 170 ? -6.404 7.000 7.444 1.00 95.75 170 ARG A N 1
ATOM 1349 C CA . ARG A 1 170 ? -5.612 8.183 7.071 1.00 95.75 170 ARG A CA 1
ATOM 1350 C C . ARG A 1 170 ? -4.483 7.821 6.106 1.00 95.75 170 ARG A C 1
ATOM 1352 O O . ARG A 1 170 ? -4.341 8.478 5.079 1.00 95.75 170 ARG A O 1
ATOM 1359 N N . ARG A 1 171 ? -3.728 6.759 6.399 1.00 96.44 171 ARG A N 1
ATOM 1360 C CA . ARG A 1 171 ? -2.628 6.295 5.539 1.00 96.44 171 ARG A CA 1
ATOM 1361 C C . ARG A 1 171 ? -3.121 5.808 4.181 1.00 96.44 171 ARG A C 1
ATOM 1363 O O . ARG A 1 171 ? -2.478 6.075 3.173 1.00 96.44 171 ARG A O 1
ATOM 1370 N N . LEU A 1 172 ? -4.293 5.174 4.111 1.00 97.00 172 LEU A N 1
ATOM 1371 C CA . LEU A 1 172 ? -4.920 4.869 2.822 1.00 97.00 172 LEU A CA 1
ATOM 1372 C C . LEU A 1 172 ? -5.175 6.143 2.002 1.00 97.00 172 LEU A C 1
ATOM 1374 O O . LEU A 1 172 ? -4.864 6.162 0.812 1.00 97.00 172 LEU A O 1
ATOM 1378 N N . GLU A 1 173 ? -5.691 7.213 2.614 1.00 95.62 173 GLU A N 1
ATOM 1379 C CA . GLU A 1 173 ? -5.901 8.482 1.900 1.00 95.62 173 GLU A CA 1
ATOM 1380 C C . GLU A 1 173 ? -4.579 9.121 1.459 1.00 95.62 173 GLU A C 1
ATOM 1382 O O . GLU A 1 173 ? -4.471 9.592 0.327 1.00 95.62 173 GLU A O 1
ATOM 1387 N N . GLN A 1 174 ? -3.555 9.095 2.317 1.00 95.31 174 GLN A N 1
ATOM 1388 C CA . GLN A 1 174 ? -2.214 9.586 1.985 1.00 95.31 174 GLN A CA 1
ATOM 1389 C C . GLN A 1 174 ? -1.610 8.807 0.806 1.00 95.31 174 GLN A C 1
ATOM 1391 O O . GLN A 1 174 ? -1.034 9.408 -0.099 1.00 95.31 174 GLN A O 1
ATOM 1396 N N . PHE A 1 175 ? -1.806 7.486 0.751 1.00 95.94 175 PHE A N 1
ATOM 1397 C CA . PHE A 1 175 ? -1.405 6.673 -0.398 1.00 95.94 175 PHE A CA 1
ATOM 1398 C C . PHE A 1 175 ? -2.117 7.111 -1.686 1.00 95.94 175 PHE A C 1
ATOM 1400 O O . PHE A 1 175 ? -1.467 7.277 -2.717 1.00 95.94 175 PHE A O 1
ATOM 1407 N N . LEU A 1 176 ? -3.431 7.344 -1.651 1.00 96.19 176 LEU A N 1
ATOM 1408 C CA . LEU A 1 176 ? -4.169 7.804 -2.833 1.00 96.19 176 LEU A CA 1
ATOM 1409 C C . LEU A 1 176 ? -3.718 9.195 -3.296 1.00 96.19 176 LEU A C 1
ATOM 1411 O O . LEU A 1 176 ? -3.566 9.421 -4.497 1.00 96.19 176 LEU A O 1
ATOM 1415 N N . GLN A 1 177 ? -3.448 10.108 -2.361 1.00 94.38 177 GLN A N 1
ATOM 1416 C CA . GLN A 1 177 ? -2.859 11.415 -2.665 1.00 94.38 177 GLN A CA 1
ATOM 1417 C C . GLN A 1 177 ? -1.477 11.265 -3.310 1.00 94.38 177 GLN A C 1
ATOM 1419 O O . GLN A 1 177 ? -1.188 11.916 -4.314 1.00 94.38 177 GLN A O 1
ATOM 1424 N N . HIS A 1 178 ? -0.647 10.362 -2.788 1.00 95.25 178 HIS A N 1
ATOM 1425 C CA . HIS A 1 178 ? 0.661 10.052 -3.355 1.00 95.25 178 HIS A CA 1
ATOM 1426 C C . HIS A 1 178 ? 0.560 9.520 -4.788 1.00 95.25 178 HIS A C 1
ATOM 1428 O O . HIS A 1 178 ? 1.250 10.012 -5.682 1.00 95.25 178 HIS A O 1
ATOM 1434 N N . VAL A 1 179 ? -0.361 8.590 -5.053 1.00 95.62 179 VAL A N 1
ATOM 1435 C CA . VAL A 1 179 ? -0.625 8.101 -6.415 1.00 95.62 179 VAL A CA 1
ATOM 1436 C C . VAL A 1 179 ? -1.080 9.238 -7.332 1.00 95.62 179 VAL A C 1
ATOM 1438 O O . VAL A 1 179 ? -0.585 9.338 -8.454 1.00 95.62 179 VAL A O 1
ATOM 1441 N N . ALA A 1 180 ? -1.961 10.129 -6.868 1.00 94.81 180 ALA A N 1
ATOM 1442 C CA . ALA A 1 180 ? -2.397 11.285 -7.650 1.00 94.81 180 ALA A CA 1
ATOM 1443 C C . ALA A 1 180 ? -1.221 12.210 -8.017 1.00 94.81 180 ALA A C 1
ATOM 1445 O O . ALA A 1 180 ? -1.094 12.603 -9.178 1.00 94.81 180 ALA A O 1
ATOM 1446 N N . MET A 1 181 ? -0.309 12.487 -7.077 1.00 94.56 181 MET A N 1
ATOM 1447 C CA . MET A 1 181 ? 0.924 13.236 -7.356 1.00 94.56 181 MET A CA 1
ATOM 1448 C C . MET A 1 181 ? 1.820 12.511 -8.370 1.00 94.56 181 MET A C 1
ATOM 1450 O O . MET A 1 181 ? 2.340 13.131 -9.301 1.00 94.56 181 MET A O 1
ATOM 1454 N N . CYS A 1 182 ? 1.979 11.191 -8.238 1.00 95.81 182 CYS A N 1
ATOM 1455 C CA . CYS A 1 182 ? 2.728 10.391 -9.203 1.00 95.81 182 CYS A CA 1
ATOM 1456 C C . CYS A 1 182 ? 2.114 10.471 -10.606 1.00 95.81 182 CYS A C 1
ATOM 1458 O O . CYS A 1 182 ? 2.871 10.594 -11.560 1.00 95.81 182 CYS A O 1
ATOM 1460 N N . VAL A 1 183 ? 0.782 10.447 -10.746 1.00 95.62 183 VAL A N 1
ATOM 1461 C CA . VAL A 1 183 ? 0.080 10.557 -12.044 1.00 95.62 183 VAL A CA 1
ATOM 1462 C C . VAL A 1 183 ? 0.180 11.965 -12.645 1.00 95.62 183 VAL A C 1
ATOM 1464 O O . VAL A 1 183 ? 0.213 12.125 -13.864 1.00 95.62 183 VAL A O 1
ATOM 1467 N N . GLN A 1 184 ? 0.261 13.004 -11.814 1.00 94.81 184 GLN A N 1
ATOM 1468 C CA . GLN A 1 184 ? 0.538 14.362 -12.294 1.00 94.81 184 GLN A CA 1
ATOM 1469 C C . GLN A 1 184 ? 1.971 14.490 -12.823 1.00 94.81 184 GLN A C 1
ATOM 1471 O O . GLN A 1 184 ? 2.210 15.151 -13.831 1.00 94.81 184 GLN A O 1
ATOM 1476 N N . ARG A 1 185 ? 2.933 13.843 -12.155 1.00 95.25 185 ARG A N 1
ATOM 1477 C CA . ARG A 1 185 ? 4.357 13.894 -12.517 1.00 95.25 185 ARG A CA 1
ATOM 1478 C C . ARG A 1 185 ? 4.732 12.947 -13.658 1.00 95.25 185 ARG A C 1
ATOM 1480 O O . ARG A 1 185 ? 5.620 13.246 -14.455 1.00 95.25 185 ARG A O 1
ATOM 1487 N N . TYR A 1 186 ? 4.094 11.787 -13.712 1.00 94.62 186 TYR A N 1
ATOM 1488 C CA . TYR A 1 186 ? 4.341 10.710 -14.659 1.00 94.62 186 TYR A CA 1
ATOM 1489 C C . TYR A 1 186 ? 3.007 10.291 -15.264 1.00 94.62 186 TYR A C 1
ATOM 1491 O O . TYR A 1 186 ? 2.032 10.146 -14.544 1.00 94.62 186 TYR A O 1
ATOM 1499 N N . SER A 1 187 ? 2.944 10.040 -16.573 1.00 93.88 187 SER A N 1
ATOM 1500 C CA . SER A 1 187 ? 1.684 9.604 -17.186 1.00 93.88 187 SER A CA 1
ATOM 1501 C C . SER A 1 187 ? 1.108 8.358 -16.502 1.00 93.88 187 SER A C 1
ATOM 1503 O O . SER A 1 187 ? 1.848 7.495 -16.032 1.00 93.88 187 SER A O 1
ATOM 1505 N N . GLU A 1 188 ? -0.217 8.215 -16.503 1.00 94.69 188 GLU A N 1
ATOM 1506 C CA . GLU A 1 188 ? -0.913 7.102 -15.844 1.00 94.69 188 GLU A CA 1
ATOM 1507 C C . GLU A 1 188 ? -0.352 5.721 -16.238 1.00 94.69 188 GLU A C 1
ATOM 1509 O O . GLU A 1 188 ? -0.149 4.853 -15.391 1.00 94.69 188 GLU A O 1
ATOM 1514 N N . ARG A 1 189 ? -0.012 5.535 -17.521 1.00 93.75 189 ARG A N 1
ATOM 1515 C CA . ARG A 1 189 ? 0.608 4.305 -18.048 1.00 93.75 189 ARG A CA 1
ATOM 1516 C C . ARG A 1 189 ? 1.964 3.984 -17.409 1.00 93.75 189 ARG A C 1
ATOM 1518 O O . ARG A 1 189 ? 2.363 2.828 -17.358 1.00 93.75 189 ARG A O 1
ATOM 1525 N N . ARG A 1 190 ? 2.697 5.007 -16.975 1.00 94.06 190 ARG A N 1
ATOM 1526 C CA . ARG A 1 190 ? 3.990 4.868 -16.301 1.00 94.06 190 ARG A CA 1
ATOM 1527 C C . ARG A 1 190 ? 3.855 4.657 -14.797 1.00 94.06 190 ARG A C 1
ATOM 1529 O O . ARG A 1 190 ? 4.795 4.150 -14.198 1.00 94.06 190 ARG A O 1
ATOM 1536 N N . VAL A 1 191 ? 2.722 5.036 -14.212 1.00 95.19 191 VAL A N 1
ATOM 1537 C CA . VAL A 1 191 ? 2.419 4.791 -12.797 1.00 95.19 191 VAL A CA 1
ATOM 1538 C C . VAL A 1 191 ? 1.830 3.398 -12.602 1.00 95.19 191 VAL A C 1
ATOM 1540 O O . VAL A 1 191 ? 2.249 2.667 -11.711 1.00 95.19 191 VAL A O 1
ATOM 1543 N N . PHE A 1 192 ? 0.907 2.988 -13.470 1.00 94.81 192 PHE A N 1
ATOM 1544 C CA . PHE A 1 192 ? 0.270 1.674 -13.414 1.00 94.81 192 PHE A CA 1
ATOM 1545 C C . PHE A 1 192 ? 0.894 0.717 -14.428 1.00 94.81 192 P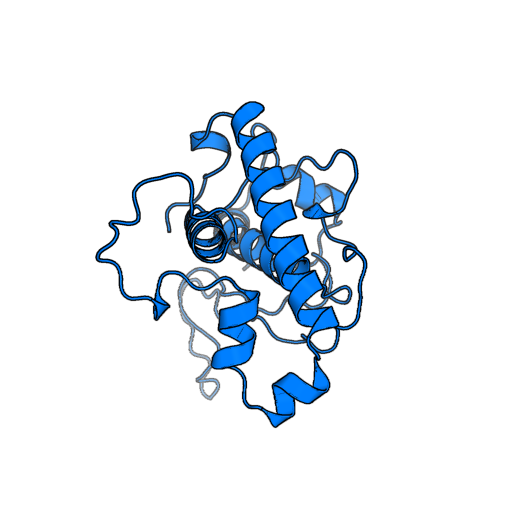HE A C 1
ATOM 1547 O O . PHE A 1 192 ? 0.405 0.576 -15.549 1.00 94.81 192 PHE A O 1
ATOM 1554 N N . VAL A 1 193 ? 1.999 0.086 -14.027 1.00 85.88 193 VAL A N 1
ATOM 1555 C CA . VAL A 1 193 ? 2.915 -0.631 -14.938 1.00 85.88 193 VAL A CA 1
ATOM 1556 C C . VAL A 1 193 ? 2.616 -2.129 -15.040 1.00 85.88 193 VAL A C 1
ATOM 1558 O O . VAL A 1 193 ? 3.020 -2.769 -16.008 1.00 85.88 193 VAL A O 1
ATOM 1561 N N . TRP A 1 194 ? 1.867 -2.684 -14.082 1.00 83.81 194 TRP A N 1
ATOM 1562 C CA . TRP A 1 194 ? 1.535 -4.110 -14.043 1.00 83.81 194 TRP A CA 1
ATOM 1563 C C . TRP A 1 194 ? 0.030 -4.348 -14.232 1.00 83.81 194 TRP A C 1
ATOM 1565 O O . TRP A 1 194 ? -0.778 -3.753 -13.502 1.00 83.81 194 TRP A O 1
ATOM 1575 N N . PRO A 1 195 ? -0.360 -5.187 -15.212 1.00 62.41 195 PRO A N 1
ATOM 1576 C CA . PRO A 1 195 ? -1.743 -5.579 -15.411 1.00 62.41 195 PRO A CA 1
ATOM 1577 C C . PRO A 1 195 ? -2.119 -6.683 -14.417 1.00 62.41 195 PRO A C 1
ATOM 1579 O O . PRO A 1 195 ? -1.636 -7.800 -14.542 1.00 62.41 195 PRO A O 1
ATOM 1582 N N . HIS A 1 196 ? -3.027 -6.325 -13.506 1.00 51.59 196 HIS A N 1
ATOM 1583 C CA . HIS A 1 196 ? -3.785 -7.189 -12.587 1.00 51.59 196 HIS A CA 1
ATOM 1584 C C . HIS A 1 196 ? -3.009 -7.958 -11.514 1.00 51.59 196 HIS A C 1
ATOM 1586 O O . HIS A 1 196 ? -2.244 -8.885 -11.840 1.00 51.59 196 HIS A O 1
#

Foldseek 3Di:
DPPCQLQDDQVLNLQLLFQPGDHDPDPLSVVCNQQVQLLLLVCQLQQPQQDGSNGDWDWFAADDPDQDDPPDPDGHDHDRIHTDPDPCPRGLVDLDGHPGLLNDDPRRNQAHAPVSLVVLCQQAPVVVPDDPPPPDPVLSNHHQLVVCVVPPDPVVDVVSDSSSSVSSNVSSVSVNVVNVVSCVVDPPCSRNPDHD

pLDDT: mean 82.27, std 14.52, range [38.84, 97.0]